Protein AF-A0A2H9QE17-F1 (afdb_monomer_lite)

pLDDT: mean 87.11, std 9.96, range [39.19, 97.69]

Radius of gyration: 26.55 Å; chains: 1; bounding box: 54×28×84 Å

Structure (mmCIF, N/CA/C/O backbone):
data_AF-A0A2H9QE17-F1
#
_entry.id   AF-A0A2H9QE17-F1
#
loop_
_atom_site.group_PDB
_atom_site.id
_atom_site.type_symbol
_atom_site.label_atom_id
_atom_site.label_alt_id
_atom_site.label_comp_id
_atom_site.label_asym_id
_atom_site.label_entity_id
_atom_site.label_seq_id
_atom_site.pdbx_PDB_ins_code
_atom_site.Cartn_x
_atom_site.Cartn_y
_atom_site.Cartn_z
_atom_site.occupancy
_atom_site.B_iso_or_equiv
_atom_site.auth_seq_id
_atom_site.auth_comp_id
_atom_site.auth_asym_id
_atom_site.auth_atom_id
_atom_site.pdbx_PDB_model_num
ATOM 1 N N . MET A 1 1 ? 22.331 14.541 -47.768 1.00 39.19 1 MET A N 1
ATOM 2 C CA . MET A 1 1 ? 22.056 13.360 -46.915 1.00 39.19 1 MET A CA 1
ATOM 3 C C . MET A 1 1 ? 20.578 13.342 -46.555 1.00 39.19 1 MET A C 1
ATOM 5 O O . MET A 1 1 ? 20.107 14.307 -45.964 1.00 39.19 1 MET A O 1
ATOM 9 N N . ALA A 1 2 ? 19.834 12.299 -46.931 1.00 40.00 2 ALA A N 1
ATOM 10 C CA . ALA A 1 2 ? 18.420 12.181 -46.575 1.00 40.00 2 ALA A CA 1
ATOM 11 C C . ALA A 1 2 ? 18.257 12.100 -45.043 1.00 40.00 2 ALA A C 1
ATOM 13 O O . ALA A 1 2 ? 18.956 11.328 -44.381 1.00 40.00 2 ALA A O 1
ATOM 14 N N . ARG A 1 3 ? 17.352 12.904 -44.462 1.00 45.03 3 ARG A N 1
ATOM 15 C CA . ARG A 1 3 ? 16.990 12.799 -43.037 1.00 45.03 3 ARG A CA 1
ATOM 16 C C . ARG A 1 3 ? 16.518 11.365 -42.772 1.00 45.03 3 ARG A C 1
ATOM 18 O O . ARG A 1 3 ? 15.533 10.932 -43.365 1.00 45.03 3 ARG A O 1
ATOM 25 N N . LYS A 1 4 ? 17.206 10.632 -41.884 1.00 56.25 4 LYS A N 1
ATOM 26 C CA . LYS A 1 4 ? 16.752 9.313 -41.401 1.00 56.25 4 LYS A CA 1
ATOM 27 C C . LYS A 1 4 ? 15.280 9.426 -40.978 1.00 56.25 4 LYS A C 1
ATOM 29 O O . LYS A 1 4 ? 14.971 10.284 -40.148 1.00 56.25 4 LYS A O 1
ATOM 34 N N . LYS A 1 5 ? 14.398 8.588 -41.546 1.00 55.97 5 LYS A N 1
ATOM 35 C CA . LYS A 1 5 ? 12.979 8.499 -41.151 1.00 55.97 5 LYS A CA 1
ATOM 36 C C . LYS A 1 5 ? 12.895 8.404 -39.622 1.00 55.97 5 LYS A C 1
ATOM 38 O O . LYS A 1 5 ? 13.586 7.591 -39.007 1.00 55.97 5 LYS A O 1
ATOM 43 N N . MET A 1 6 ? 12.120 9.301 -39.014 1.00 57.97 6 MET A N 1
ATOM 44 C CA . MET A 1 6 ? 11.960 9.369 -37.562 1.00 57.97 6 MET A CA 1
ATOM 45 C C . MET A 1 6 ? 11.011 8.261 -37.102 1.00 57.97 6 MET A C 1
ATOM 47 O O . MET A 1 6 ? 9.894 8.179 -37.598 1.00 57.97 6 MET A O 1
ATOM 51 N N . PHE A 1 7 ? 11.458 7.427 -36.161 1.00 61.47 7 PHE A N 1
ATOM 52 C CA . PHE A 1 7 ? 10.604 6.437 -35.506 1.00 61.47 7 PHE A CA 1
ATOM 53 C C . PHE A 1 7 ? 9.725 7.122 -34.465 1.00 61.47 7 PHE A C 1
ATOM 55 O O . PHE A 1 7 ? 10.240 7.804 -33.574 1.00 61.47 7 PHE A O 1
ATOM 62 N N . ILE A 1 8 ? 8.419 6.927 -34.606 1.00 69.19 8 ILE A N 1
ATOM 63 C CA . ILE A 1 8 ? 7.401 7.247 -33.613 1.00 69.19 8 ILE A CA 1
ATOM 64 C C . ILE A 1 8 ? 6.625 5.947 -33.441 1.00 69.19 8 ILE A C 1
ATOM 66 O O . ILE A 1 8 ? 6.016 5.470 -34.400 1.00 69.19 8 ILE A O 1
ATOM 70 N N . ILE A 1 9 ? 6.706 5.344 -32.259 1.00 72.88 9 ILE A N 1
ATOM 71 C CA . ILE A 1 9 ? 5.800 4.249 -31.909 1.00 72.88 9 ILE A CA 1
ATOM 72 C C . ILE A 1 9 ? 4.436 4.898 -31.703 1.00 72.88 9 ILE A C 1
ATOM 74 O O . ILE A 1 9 ? 4.355 5.907 -31.002 1.00 72.88 9 ILE A O 1
ATOM 78 N N . LYS A 1 10 ? 3.399 4.384 -32.374 1.00 62.22 10 LYS A N 1
ATOM 79 C CA . LYS A 1 10 ? 2.058 4.983 -32.316 1.00 62.22 10 LYS A CA 1
ATOM 80 C C . LYS A 1 10 ? 1.629 5.148 -30.859 1.00 62.22 10 LYS A C 1
ATOM 82 O O . LYS A 1 10 ? 1.799 4.223 -30.063 1.00 62.22 10 LYS A O 1
ATOM 87 N N . ASP A 1 11 ? 1.052 6.305 -30.547 1.00 58.69 11 ASP A N 1
ATOM 88 C CA . ASP A 1 11 ? 0.472 6.554 -29.234 1.00 58.69 11 ASP A CA 1
ATOM 89 C C . ASP A 1 11 ? -0.567 5.478 -28.930 1.00 58.69 11 ASP A C 1
ATOM 91 O O . ASP A 1 11 ? -1.516 5.261 -29.691 1.00 58.69 11 ASP A O 1
ATOM 95 N N . ARG A 1 12 ? -0.354 4.775 -27.819 1.00 64.38 12 ARG A N 1
ATOM 96 C CA . ARG A 1 12 ? -1.371 3.908 -27.237 1.00 64.38 12 ARG A CA 1
ATOM 97 C C . ARG A 1 12 ? -2.149 4.735 -26.218 1.00 64.38 12 ARG A C 1
ATOM 99 O O . ARG A 1 12 ? -1.523 5.506 -25.488 1.00 64.38 12 ARG A O 1
ATOM 106 N N . PRO A 1 13 ? -3.483 4.585 -26.146 1.00 64.38 13 PRO A N 1
ATOM 107 C CA . PRO A 1 13 ? -4.256 5.201 -25.078 1.00 64.38 13 PRO A CA 1
ATOM 108 C C . PRO A 1 13 ? -3.663 4.808 -23.722 1.00 64.38 13 PRO A C 1
ATOM 110 O O . PRO A 1 13 ? -3.215 3.674 -23.535 1.00 64.38 13 PRO A O 1
ATOM 113 N N . GLU A 1 14 ? -3.616 5.771 -22.801 1.00 69.56 14 GLU A N 1
ATOM 114 C CA . GLU A 1 14 ? -3.014 5.564 -21.489 1.00 69.56 14 GLU A CA 1
ATOM 115 C C . GLU A 1 14 ? -3.750 4.442 -20.747 1.00 69.56 14 GLU A C 1
ATOM 117 O O . GLU A 1 14 ? -4.977 4.457 -20.627 1.00 69.56 14 GLU A O 1
ATOM 122 N N . ASP A 1 15 ? -2.997 3.452 -20.267 1.00 81.12 15 ASP A N 1
ATOM 123 C CA . ASP A 1 15 ? -3.563 2.304 -19.566 1.00 81.12 15 ASP A CA 1
ATOM 124 C C . ASP A 1 15 ? -4.317 2.770 -18.312 1.00 81.12 15 ASP A C 1
ATOM 126 O O . ASP A 1 15 ? -3.773 3.443 -17.429 1.00 81.12 15 ASP A O 1
ATOM 130 N N . THR A 1 16 ? -5.585 2.372 -18.222 1.00 87.38 16 THR A N 1
ATOM 131 C CA . THR A 1 16 ? -6.469 2.619 -17.078 1.00 87.38 16 THR A CA 1
ATOM 132 C C . THR A 1 16 ? -5.843 2.234 -15.733 1.00 87.38 16 THR A C 1
ATOM 134 O O . THR A 1 16 ? -6.097 2.897 -14.722 1.00 87.38 16 THR A O 1
ATOM 137 N N . ILE A 1 17 ? -4.977 1.217 -15.711 1.00 88.94 17 ILE A N 1
ATOM 138 C CA . ILE A 1 17 ? -4.255 0.774 -14.514 1.00 88.94 17 ILE A CA 1
ATOM 139 C C . ILE A 1 17 ? -3.218 1.817 -14.100 1.00 88.94 17 ILE A C 1
ATOM 141 O O . ILE A 1 17 ? -3.165 2.202 -12.931 1.00 88.94 17 ILE A O 1
ATOM 145 N N . VAL A 1 18 ? -2.447 2.349 -15.050 1.00 88.81 18 VAL A N 1
ATOM 146 C CA . VAL A 1 18 ? -1.470 3.422 -14.802 1.00 88.81 18 VAL A CA 1
ATOM 147 C C . VAL A 1 18 ? -2.165 4.678 -14.278 1.0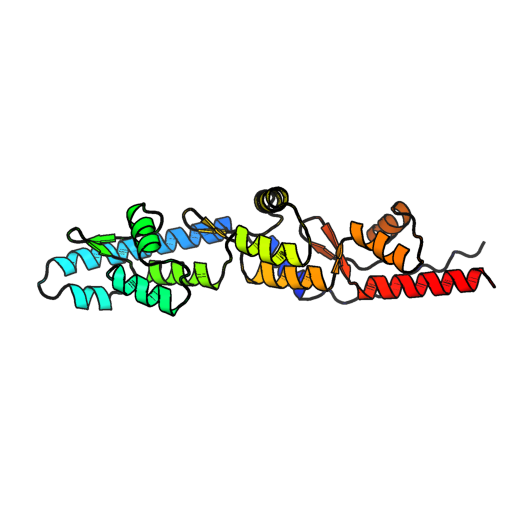0 88.81 18 VAL A C 1
ATOM 149 O O . VAL A 1 18 ? -1.701 5.275 -13.302 1.00 88.81 18 VAL A O 1
ATOM 152 N N . VAL A 1 19 ? -3.295 5.056 -14.880 1.00 91.00 19 VAL A N 1
ATOM 153 C CA . VAL A 1 19 ? -4.101 6.201 -14.430 1.00 91.00 19 VAL A CA 1
ATOM 154 C C . VAL A 1 19 ? -4.586 5.989 -12.994 1.00 91.00 19 VAL A C 1
ATOM 156 O O . VAL A 1 19 ? -4.486 6.893 -12.162 1.00 91.00 19 VAL A O 1
ATOM 159 N N . SER A 1 20 ? -5.056 4.783 -12.670 1.00 92.06 20 SER A N 1
ATOM 160 C CA . SER A 1 20 ? -5.529 4.434 -11.326 1.00 92.06 20 SER A CA 1
ATOM 161 C C . SER A 1 20 ? -4.412 4.518 -10.282 1.00 92.06 20 SER A C 1
ATOM 163 O O . SER A 1 20 ? -4.600 5.130 -9.231 1.00 92.06 20 SER A O 1
ATOM 165 N N . VAL A 1 21 ? -3.215 4.007 -10.591 1.00 93.38 21 VAL A N 1
ATOM 166 C CA . VAL A 1 21 ? -2.041 4.125 -9.708 1.00 93.38 21 VAL A CA 1
ATOM 167 C C . VAL A 1 21 ? -1.678 5.589 -9.450 1.00 93.38 21 VAL A C 1
ATOM 169 O O . VAL A 1 21 ? -1.422 5.961 -8.303 1.00 93.38 21 VAL A O 1
ATOM 172 N N . LYS A 1 22 ? -1.665 6.434 -10.490 1.00 91.44 22 LYS A N 1
ATOM 173 C CA . LYS A 1 22 ? -1.362 7.869 -10.351 1.00 91.44 22 LYS A CA 1
ATOM 174 C C . LYS A 1 22 ? -2.364 8.570 -9.436 1.00 91.44 22 LYS A C 1
ATOM 176 O O . LYS A 1 22 ? -1.949 9.226 -8.486 1.00 91.44 22 LYS A O 1
ATOM 181 N N . ARG A 1 23 ? -3.664 8.330 -9.637 1.00 93.12 23 ARG A N 1
ATOM 182 C CA . ARG A 1 23 ? -4.726 8.870 -8.770 1.00 93.12 23 ARG A CA 1
ATOM 183 C C . ARG A 1 23 ? -4.553 8.455 -7.311 1.00 93.12 23 ARG A C 1
ATOM 185 O O . ARG A 1 23 ? -4.794 9.248 -6.407 1.00 93.12 23 ARG A O 1
ATOM 192 N N . MET A 1 24 ? -4.118 7.219 -7.061 1.00 93.38 24 MET A N 1
ATOM 193 C CA . MET A 1 24 ? -3.829 6.775 -5.697 1.00 93.38 24 MET A CA 1
ATOM 194 C C . MET A 1 24 ? -2.620 7.489 -5.091 1.00 93.38 24 MET A C 1
ATOM 196 O O . MET A 1 24 ? -2.642 7.753 -3.898 1.00 93.38 24 MET A O 1
ATOM 200 N N . LEU A 1 25 ? -1.581 7.802 -5.868 1.00 91.94 25 LEU A N 1
ATOM 201 C CA . LEU A 1 25 ? -0.406 8.538 -5.380 1.00 91.94 25 LEU A CA 1
ATOM 202 C C . LEU A 1 25 ? -0.713 10.009 -5.062 1.00 91.94 25 LEU A C 1
ATOM 204 O O . LEU A 1 25 ? -0.076 10.582 -4.186 1.00 91.94 25 LEU A O 1
ATOM 208 N N . GLU A 1 26 ? -1.681 10.604 -5.755 1.00 90.50 26 GLU A N 1
ATOM 209 C CA . GLU A 1 26 ? -2.122 11.991 -5.542 1.00 90.50 26 GLU A CA 1
ATOM 210 C C . GLU A 1 26 ? -3.031 12.153 -4.315 1.00 90.50 26 GLU A C 1
ATOM 212 O O . GLU A 1 26 ? -3.230 13.263 -3.823 1.00 90.50 26 GLU A O 1
ATOM 217 N N . LYS A 1 27 ? -3.594 11.054 -3.804 1.00 90.31 27 LYS A N 1
ATOM 218 C CA . LYS A 1 27 ? -4.503 11.079 -2.659 1.00 90.31 27 LYS A CA 1
ATOM 219 C C . LYS A 1 27 ? -3.753 11.377 -1.359 1.00 90.31 27 LYS A C 1
ATOM 221 O O . LYS A 1 27 ? -2.806 10.681 -0.998 1.00 90.31 27 LYS A O 1
ATOM 226 N N . ASP A 1 28 ? -4.259 12.345 -0.599 1.00 89.62 28 ASP A N 1
ATOM 227 C CA . ASP A 1 28 ? -3.766 12.660 0.743 1.00 89.62 28 ASP A CA 1
ATOM 228 C C . ASP A 1 28 ? -4.326 11.675 1.784 1.00 89.62 28 ASP A C 1
ATOM 230 O O . ASP A 1 28 ? -5.410 11.851 2.350 1.00 89.62 28 ASP A O 1
ATOM 234 N N . TYR A 1 29 ? -3.585 10.594 2.023 1.00 89.38 29 TYR A N 1
ATOM 235 C CA . TYR A 1 29 ? -3.964 9.573 3.000 1.00 89.38 29 TYR A CA 1
ATOM 236 C C . TYR A 1 29 ? -3.829 10.028 4.454 1.00 89.38 29 TYR A C 1
ATOM 238 O O . TYR A 1 29 ? -4.505 9.457 5.312 1.00 89.38 29 TYR A O 1
ATOM 246 N N . ASP A 1 30 ? -3.007 11.037 4.744 1.00 87.62 30 ASP A N 1
ATOM 247 C CA . ASP A 1 30 ? -2.862 11.550 6.106 1.00 87.62 30 ASP A CA 1
ATOM 248 C C . ASP A 1 30 ? -4.122 12.326 6.509 1.00 87.62 30 ASP A C 1
ATOM 250 O O . ASP A 1 30 ? -4.675 12.093 7.588 1.00 87.62 30 ASP A O 1
ATOM 254 N N . SER A 1 31 ? -4.661 13.146 5.601 1.00 88.94 31 SER A N 1
ATOM 255 C CA . SER A 1 31 ? -5.964 13.797 5.787 1.00 88.94 31 SER A CA 1
ATOM 256 C C . SER A 1 31 ? -7.102 12.779 5.923 1.00 88.94 31 SER A C 1
ATOM 258 O O . SER A 1 31 ? -7.926 12.870 6.838 1.00 88.94 31 SER A O 1
ATOM 260 N N . VAL A 1 32 ? -7.113 11.735 5.084 1.00 88.44 32 VAL A N 1
ATOM 261 C CA . VAL A 1 32 ? -8.105 10.647 5.180 1.00 88.44 32 VAL A CA 1
ATOM 262 C C . VAL A 1 32 ? -8.030 9.944 6.539 1.00 88.44 32 VAL A C 1
ATOM 264 O O . VAL A 1 32 ? -9.070 9.692 7.151 1.00 88.44 32 VAL A O 1
ATOM 267 N N . ALA A 1 33 ? -6.826 9.656 7.040 1.00 86.38 33 ALA A N 1
ATOM 268 C CA . ALA A 1 33 ? -6.635 9.039 8.350 1.00 86.38 33 ALA A CA 1
ATOM 269 C C . ALA A 1 33 ? -7.158 9.926 9.484 1.00 86.38 33 ALA A C 1
ATOM 271 O O . ALA A 1 33 ? -7.878 9.441 10.358 1.00 86.38 33 ALA A O 1
ATOM 272 N N . ALA A 1 34 ? -6.830 11.221 9.457 1.00 88.19 34 ALA A N 1
ATOM 273 C CA . ALA A 1 34 ? -7.262 12.176 10.471 1.00 88.19 34 ALA A CA 1
ATOM 274 C C . ALA A 1 34 ? -8.794 12.292 10.525 1.00 88.19 34 ALA A C 1
ATOM 276 O O . ALA A 1 34 ? -9.391 12.221 11.601 1.00 88.19 34 ALA A O 1
ATOM 277 N N . GLN A 1 35 ? -9.447 12.380 9.362 1.00 88.75 35 GLN A N 1
ATOM 278 C CA . GLN A 1 35 ? -10.908 12.425 9.271 1.00 88.75 35 GLN A CA 1
ATOM 279 C C . GLN A 1 35 ? -11.562 11.148 9.807 1.00 88.75 35 GLN A C 1
ATOM 281 O O . GLN A 1 35 ? -12.563 11.215 10.523 1.00 88.75 35 GLN A O 1
ATOM 286 N N . GLN A 1 36 ? -11.011 9.978 9.474 1.00 87.69 36 GLN A N 1
ATOM 287 C CA . GLN A 1 36 ? -11.516 8.703 9.984 1.00 87.69 36 GLN A CA 1
ATOM 288 C C . GLN A 1 36 ? -11.347 8.590 11.502 1.00 87.69 36 GLN A C 1
ATOM 290 O O . GLN A 1 36 ? -12.254 8.100 12.178 1.00 87.69 36 GLN A O 1
ATOM 295 N N . ASP A 1 37 ? -10.223 9.057 12.052 1.00 86.25 37 ASP A N 1
ATOM 296 C CA . ASP A 1 37 ? -9.967 8.971 13.489 1.00 86.25 37 ASP A CA 1
ATOM 297 C C . ASP A 1 37 ? -10.836 9.934 14.313 1.00 86.25 37 ASP A C 1
ATOM 299 O O . ASP A 1 37 ? -11.302 9.548 15.391 1.00 86.25 37 ASP A O 1
ATOM 303 N N . SER A 1 38 ? -11.121 11.139 13.796 1.00 87.38 38 SER A N 1
ATOM 304 C CA . SER A 1 38 ? -12.065 12.082 14.423 1.00 87.38 38 SER A CA 1
ATOM 305 C C . SER A 1 38 ? -13.465 11.480 14.493 1.00 87.38 38 SER A C 1
ATOM 307 O O . SER A 1 38 ? -14.015 11.316 15.583 1.00 87.38 38 SER A O 1
ATOM 309 N N . LYS A 1 39 ? -13.987 11.017 13.346 1.00 87.94 39 LYS A N 1
ATOM 310 C CA . LYS A 1 39 ? -15.312 10.379 13.251 1.00 87.94 39 LYS A CA 1
ATOM 311 C C . LYS A 1 39 ? -15.438 9.184 14.191 1.00 87.94 39 LYS A C 1
ATOM 313 O O . LYS A 1 39 ? -16.462 9.004 14.847 1.00 87.94 39 LYS A O 1
ATOM 318 N N . LEU A 1 40 ? -14.390 8.364 14.282 1.00 88.06 40 LEU A N 1
ATOM 319 C CA . LEU A 1 40 ? -14.375 7.231 15.197 1.00 88.06 40 LEU A CA 1
ATOM 320 C C . LEU A 1 40 ? -14.410 7.676 16.662 1.00 88.06 40 LEU A C 1
ATOM 322 O O . LEU A 1 40 ? -15.132 7.085 17.463 1.00 88.06 40 LEU A O 1
ATOM 326 N N . SER A 1 41 ? -13.620 8.682 17.026 1.00 87.19 41 SER A N 1
ATOM 327 C CA . SER A 1 41 ? -13.528 9.161 18.409 1.00 87.19 41 SER A CA 1
ATOM 328 C C . SER A 1 41 ? -14.844 9.795 18.875 1.00 87.19 41 SER A C 1
ATOM 330 O O . SER A 1 41 ? -15.291 9.527 19.993 1.00 87.19 41 SER A O 1
ATOM 332 N N . GLU A 1 42 ? -15.512 10.546 17.998 1.00 88.81 42 GLU A N 1
ATOM 333 C CA . GLU A 1 42 ? -16.861 11.079 18.221 1.00 88.81 42 GLU A CA 1
ATOM 334 C C . GLU A 1 42 ? -17.882 9.952 18.425 1.00 88.81 42 GLU A C 1
ATOM 336 O O . GLU A 1 42 ? -18.595 9.929 19.432 1.00 88.81 42 GLU A O 1
ATOM 341 N N . ALA A 1 43 ? -17.894 8.958 17.530 1.00 87.44 43 ALA A N 1
ATOM 342 C CA . ALA A 1 43 ? -18.813 7.825 17.613 1.00 87.44 43 ALA A CA 1
ATOM 343 C C . ALA A 1 43 ? -18.595 6.984 18.885 1.00 87.44 43 ALA A C 1
ATOM 345 O O . ALA A 1 43 ? -19.552 6.587 19.551 1.00 87.44 43 ALA A O 1
ATOM 346 N N . ILE A 1 44 ? -17.337 6.744 19.275 1.00 88.62 44 ILE A N 1
ATOM 347 C CA . ILE A 1 44 ? -17.009 6.055 20.533 1.00 88.62 44 ILE A CA 1
ATOM 348 C C . ILE A 1 44 ? -17.543 6.837 21.734 1.00 88.62 44 ILE A C 1
ATOM 350 O O . ILE A 1 44 ? -18.114 6.228 22.637 1.00 88.62 44 ILE A O 1
ATOM 354 N N . SER A 1 45 ? -17.373 8.160 21.749 1.00 87.00 45 SER A N 1
ATOM 355 C CA . SER A 1 45 ? -17.792 9.008 22.872 1.00 87.00 45 SER A CA 1
ATOM 356 C C . SER A 1 45 ? -19.311 8.999 23.055 1.00 87.00 45 SER A C 1
ATOM 358 O O . SER A 1 45 ? -19.800 8.823 24.172 1.00 87.00 45 SER A O 1
ATOM 360 N N . GLN A 1 46 ? -20.066 9.091 21.955 1.00 86.62 46 GLN A N 1
ATOM 361 C CA . GLN A 1 46 ? -21.530 9.005 21.979 1.00 86.62 46 GLN A CA 1
ATOM 362 C C . GLN A 1 46 ? -22.021 7.652 22.509 1.00 86.62 46 GLN A C 1
ATOM 364 O O . GLN A 1 46 ? -22.931 7.598 23.339 1.00 86.62 46 GLN A O 1
ATOM 369 N N . VAL A 1 47 ? -21.407 6.556 22.055 1.00 87.12 47 VAL A N 1
ATOM 370 C CA . VAL A 1 47 ? -21.764 5.202 22.498 1.00 87.12 47 VAL A CA 1
ATOM 371 C C . VAL A 1 47 ? -21.376 4.975 23.960 1.00 87.12 47 VAL A C 1
ATOM 373 O O . VAL A 1 47 ? -22.138 4.361 24.702 1.00 87.12 47 VAL A O 1
ATOM 376 N N . TYR A 1 48 ? -20.225 5.491 24.398 1.00 86.19 48 TYR A N 1
ATOM 377 C CA . TYR A 1 48 ? -19.758 5.356 25.776 1.00 86.19 48 TYR A CA 1
ATOM 378 C C . TYR A 1 48 ? -20.730 5.969 26.786 1.00 86.19 48 TYR A C 1
ATOM 380 O O . TYR A 1 48 ? -21.066 5.306 27.766 1.00 86.19 48 TYR A O 1
ATOM 388 N N . ASN A 1 49 ? -21.200 7.196 26.539 1.00 84.56 49 ASN A N 1
ATOM 389 C CA . ASN A 1 49 ? -22.102 7.889 27.462 1.00 84.56 49 ASN A CA 1
ATOM 390 C C . ASN A 1 49 ? -23.398 7.095 27.674 1.00 84.56 49 ASN A C 1
ATOM 392 O O . ASN A 1 49 ? -23.747 6.779 28.809 1.00 84.56 49 ASN A O 1
ATOM 396 N N . LYS A 1 50 ? -24.024 6.649 26.580 1.00 83.50 50 LYS A N 1
ATOM 397 C CA . LYS A 1 50 ? -25.248 5.836 26.637 1.00 83.50 50 LYS A CA 1
ATOM 398 C C . LYS A 1 50 ? -25.017 4.466 27.284 1.00 83.50 50 LYS A C 1
ATOM 400 O O . LYS A 1 50 ? -25.819 3.992 28.082 1.00 83.50 50 LYS A O 1
ATOM 405 N N . ALA A 1 51 ? -23.894 3.819 26.978 1.00 83.12 51 ALA A N 1
ATOM 406 C CA . ALA A 1 51 ? -23.571 2.513 27.545 1.00 83.12 51 ALA A CA 1
ATOM 407 C C . ALA A 1 51 ? -23.282 2.579 29.057 1.00 83.12 51 ALA A C 1
ATOM 409 O O . ALA A 1 51 ? -23.559 1.622 29.781 1.00 83.12 51 ALA A O 1
ATOM 410 N N . LYS A 1 52 ? -22.742 3.702 29.548 1.00 82.12 52 LYS A N 1
ATOM 411 C CA . LYS A 1 52 ? -22.526 3.939 30.980 1.00 82.12 52 LYS A CA 1
ATOM 412 C C . LYS A 1 52 ? -23.848 4.056 31.743 1.00 82.12 52 LYS A C 1
ATOM 414 O O . LYS A 1 52 ? -23.932 3.530 32.848 1.00 82.12 52 LYS A O 1
ATOM 419 N N . GLU A 1 53 ? -24.857 4.698 31.156 1.00 80.50 53 GLU A N 1
ATOM 420 C CA . GLU A 1 53 ? -26.206 4.804 31.732 1.00 80.50 53 GLU A CA 1
ATOM 421 C C . GLU A 1 53 ? -26.846 3.415 31.871 1.00 80.50 53 GLU A C 1
ATOM 423 O O . GLU A 1 53 ? -27.252 3.020 32.964 1.00 80.50 53 GLU A O 1
ATOM 428 N N . ILE A 1 54 ? -26.814 2.618 30.799 1.00 79.06 54 ILE A N 1
ATOM 429 C CA . ILE A 1 54 ? -27.403 1.269 30.757 1.00 79.06 54 ILE A CA 1
ATOM 430 C C . ILE A 1 54 ? -26.748 0.309 31.751 1.00 79.06 54 ILE A C 1
ATOM 432 O O . ILE A 1 54 ? -27.430 -0.501 32.376 1.00 79.06 54 ILE A O 1
ATOM 436 N N . TYR A 1 55 ? -25.427 0.401 31.937 1.00 73.75 55 TYR A N 1
ATOM 437 C CA . TYR A 1 55 ? -24.689 -0.498 32.830 1.00 73.75 55 TYR A CA 1
ATOM 438 C C . TYR A 1 55 ? -25.166 -0.457 34.290 1.00 73.75 55 TYR A C 1
ATOM 440 O O . TYR A 1 55 ? -24.937 -1.405 35.039 1.00 73.75 55 TYR A O 1
ATOM 448 N N . THR A 1 56 ? -25.847 0.612 34.702 1.00 69.44 56 THR A N 1
ATOM 449 C CA . THR A 1 56 ? -26.400 0.726 36.057 1.00 69.44 56 THR A CA 1
ATOM 450 C C . THR A 1 56 ? -27.651 -0.145 36.286 1.00 69.44 56 THR A C 1
ATOM 452 O O . THR A 1 56 ? -28.004 -0.399 37.437 1.00 69.44 56 THR A O 1
ATOM 455 N N . GLY A 1 57 ? -28.282 -0.671 35.224 1.00 60.66 57 GLY A N 1
ATOM 456 C CA . GLY A 1 57 ? -29.457 -1.554 35.277 1.00 60.66 57 GLY A CA 1
ATOM 457 C C . GLY A 1 57 ? -29.145 -3.064 35.241 1.00 60.66 57 GLY A C 1
ATOM 458 O O . GLY A 1 57 ? -28.133 -3.507 34.694 1.00 60.66 57 GLY A O 1
ATOM 459 N N . ARG A 1 58 ? -30.051 -3.893 35.795 1.00 53.91 58 ARG A N 1
ATOM 460 C CA . ARG A 1 58 ? -29.919 -5.371 35.886 1.00 53.91 58 ARG A CA 1
ATOM 461 C C . ARG A 1 58 ? -29.951 -6.117 34.529 1.00 53.91 58 ARG A C 1
ATOM 463 O O . ARG A 1 58 ? -29.482 -7.250 34.489 1.00 53.91 58 ARG A O 1
ATOM 470 N N . SER A 1 59 ? -30.407 -5.492 33.434 1.00 60.88 59 SER A N 1
ATOM 471 C CA . SER A 1 59 ? -30.506 -6.081 32.071 1.00 60.88 59 SER A CA 1
ATOM 472 C C . SER A 1 59 ? -29.468 -5.541 31.064 1.00 60.88 59 SER A C 1
ATOM 474 O O . SER A 1 59 ? -29.667 -5.567 29.852 1.00 60.88 59 SER A O 1
ATOM 476 N N . SER A 1 60 ? -28.330 -5.050 31.552 1.00 71.50 60 SER A N 1
ATOM 477 C CA . SER A 1 60 ? -27.427 -4.178 30.788 1.00 71.50 60 SER A CA 1
ATOM 478 C C . SER A 1 60 ? -26.667 -4.813 29.614 1.00 71.50 60 SER A C 1
ATOM 480 O O . SER A 1 60 ? -26.362 -4.128 28.642 1.00 71.50 60 SER A O 1
ATOM 482 N N . GLN A 1 61 ? -26.335 -6.108 29.661 1.00 74.19 61 GLN A N 1
ATOM 483 C CA . GLN A 1 61 ? -25.464 -6.735 28.647 1.00 74.19 61 GLN A CA 1
ATOM 484 C C . GLN A 1 61 ? -26.120 -6.822 27.263 1.00 74.19 61 GLN A C 1
ATOM 486 O O . GLN A 1 61 ? -25.474 -6.573 26.246 1.00 74.19 61 GLN A O 1
ATOM 491 N N . GLU A 1 62 ? -27.393 -7.197 27.216 1.00 80.94 62 GLU A N 1
ATOM 492 C CA . GLU A 1 62 ? -28.098 -7.440 25.958 1.00 80.94 62 GLU A CA 1
ATOM 493 C C . GLU A 1 62 ? -28.506 -6.128 25.279 1.00 80.94 62 GLU A C 1
ATOM 495 O O . GLU A 1 62 ? -28.390 -5.987 24.062 1.00 80.94 62 GLU A O 1
ATOM 500 N N . GLU A 1 63 ? -28.854 -5.116 26.073 1.00 83.00 63 GLU A N 1
ATOM 501 C CA . GLU A 1 63 ? -29.045 -3.744 25.601 1.00 83.00 63 GLU A CA 1
ATOM 502 C C . GLU A 1 63 ? -27.738 -3.136 25.073 1.00 83.00 63 GLU A C 1
ATOM 504 O O . GLU A 1 63 ? -27.719 -2.579 23.974 1.00 83.00 63 GLU A O 1
ATOM 509 N N . MET A 1 64 ? -26.61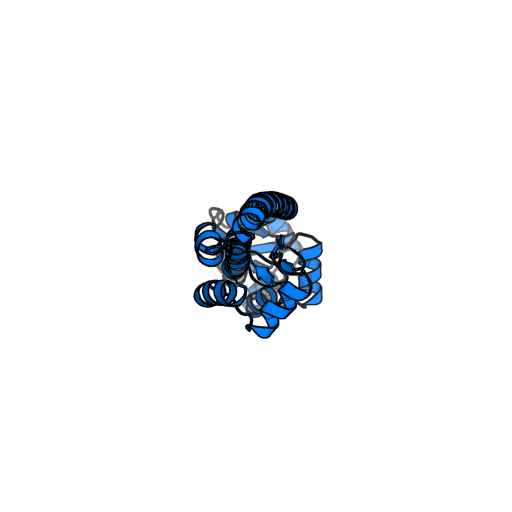3 -3.326 25.777 1.00 84.62 64 MET A N 1
ATOM 510 C CA . MET A 1 64 ? -25.291 -2.909 25.293 1.00 84.62 64 MET A CA 1
ATOM 511 C C . MET A 1 64 ? -24.941 -3.564 23.950 1.00 84.62 64 MET A C 1
ATOM 513 O O . MET A 1 64 ? -24.453 -2.880 23.048 1.00 84.62 64 MET A O 1
ATOM 517 N N . ARG A 1 65 ? -25.250 -4.856 23.766 1.00 84.81 65 ARG A N 1
ATOM 518 C CA . ARG A 1 65 ? -25.077 -5.539 22.472 1.00 84.81 65 ARG A CA 1
ATOM 519 C C . ARG A 1 65 ? -25.923 -4.915 21.369 1.00 84.81 65 ARG A C 1
ATOM 521 O O . ARG A 1 65 ? -25.395 -4.661 20.289 1.00 84.81 65 ARG A O 1
ATOM 528 N N . ARG A 1 66 ? -27.204 -4.622 21.631 1.00 85.12 66 ARG A N 1
ATOM 529 C CA . ARG A 1 66 ? -28.100 -3.955 20.661 1.00 85.12 66 ARG A CA 1
ATOM 530 C C . ARG A 1 66 ? -27.587 -2.573 20.257 1.00 85.12 66 ARG A C 1
ATOM 532 O O . ARG A 1 66 ? -27.753 -2.167 19.112 1.00 85.12 66 ARG A O 1
ATOM 539 N N . MET A 1 67 ? -26.889 -1.889 21.159 1.00 86.19 67 MET A N 1
ATOM 540 C CA . MET A 1 67 ? -26.200 -0.624 20.886 1.00 86.19 67 MET A CA 1
ATOM 541 C C . MET A 1 67 ? -24.854 -0.771 20.164 1.00 86.19 67 MET A C 1
ATOM 543 O O . MET A 1 67 ? -24.175 0.222 19.899 1.00 86.19 67 MET A O 1
ATOM 547 N N . GLY A 1 68 ? -24.443 -1.999 19.850 1.00 89.06 68 GLY A N 1
ATOM 548 C CA . GLY A 1 68 ? -23.167 -2.279 19.211 1.00 89.06 68 GLY A CA 1
ATOM 549 C C . GLY A 1 68 ? -21.982 -2.162 20.164 1.00 89.06 68 GLY A C 1
ATOM 550 O O . GLY A 1 68 ? -20.899 -1.783 19.731 1.00 89.06 68 GLY A O 1
ATOM 551 N N . VAL A 1 69 ? -22.153 -2.447 21.453 1.00 92.00 69 VAL A N 1
ATOM 552 C CA . VAL A 1 69 ? -21.061 -2.540 22.428 1.00 92.00 69 VAL A CA 1
ATOM 553 C C . VAL A 1 69 ? -20.830 -4.003 22.768 1.00 92.00 69 VAL A C 1
ATOM 555 O O . VAL A 1 69 ? -21.639 -4.646 23.430 1.00 92.00 69 VAL A O 1
ATOM 558 N N . TYR A 1 70 ? -19.693 -4.527 22.327 1.00 92.50 70 TYR A N 1
ATOM 559 C CA . TYR A 1 70 ? -19.386 -5.947 22.406 1.00 92.50 70 TYR A CA 1
ATOM 560 C C . TYR A 1 70 ? -18.319 -6.234 23.467 1.00 92.50 70 TYR A C 1
ATOM 562 O O . TYR A 1 70 ? -17.296 -5.534 23.528 1.00 92.50 70 TYR A O 1
ATOM 570 N N . PRO A 1 71 ? -18.489 -7.293 24.278 1.00 91.81 71 PRO A N 1
ATOM 571 C CA . PRO A 1 71 ? -17.398 -7.869 25.054 1.00 91.81 71 PRO A CA 1
ATOM 572 C C . PRO A 1 71 ? -16.227 -8.267 24.144 1.00 91.81 71 PRO A C 1
ATOM 574 O O . PRO A 1 71 ? -16.425 -8.647 22.991 1.00 91.81 71 PRO A O 1
ATOM 577 N N . LEU A 1 72 ? -14.994 -8.246 24.663 1.00 92.88 72 LEU A N 1
ATOM 578 C CA . LEU A 1 72 ? -13.801 -8.512 23.841 1.00 92.88 72 LEU A CA 1
ATOM 579 C C . LEU A 1 72 ? -13.822 -9.874 23.135 1.00 92.88 72 LEU A C 1
ATOM 581 O O . LEU A 1 72 ? -13.369 -9.965 21.998 1.00 92.88 72 LEU A O 1
ATOM 585 N N . ALA A 1 73 ? -14.332 -10.920 23.790 1.00 91.50 73 ALA A N 1
ATOM 586 C CA . ALA A 1 73 ? -14.416 -12.256 23.199 1.00 91.50 73 ALA A CA 1
ATOM 587 C C . ALA A 1 73 ? -15.369 -12.289 21.992 1.00 91.50 73 ALA A C 1
ATOM 589 O O . ALA A 1 73 ? -15.053 -12.878 20.962 1.00 91.50 73 ALA A O 1
ATOM 590 N N . GLU A 1 74 ? -16.504 -11.600 22.102 1.00 92.38 74 GLU A N 1
ATOM 591 C CA . GLU A 1 74 ? -17.517 -11.511 21.051 1.00 92.38 74 GLU A CA 1
ATOM 592 C C . GLU A 1 74 ? -17.034 -10.638 19.889 1.00 92.38 74 GLU A C 1
ATOM 594 O O . GLU A 1 74 ? -17.072 -11.062 18.737 1.00 92.38 74 GLU A O 1
ATOM 599 N N . ALA A 1 75 ? -16.451 -9.475 20.195 1.00 93.75 75 ALA A N 1
ATOM 600 C CA . ALA A 1 75 ? -15.808 -8.623 19.199 1.00 93.75 75 ALA A CA 1
ATOM 601 C C . ALA A 1 75 ? -14.699 -9.369 18.440 1.00 93.75 75 ALA A C 1
ATOM 603 O O . ALA A 1 75 ? -14.585 -9.240 17.223 1.00 93.75 75 ALA A O 1
ATOM 604 N N . PHE A 1 76 ? -13.892 -10.175 19.142 1.00 94.50 76 PHE A N 1
ATOM 605 C CA . PHE A 1 76 ? -12.873 -11.004 18.506 1.00 94.50 76 PHE A CA 1
ATOM 606 C C . PHE A 1 76 ? -13.488 -12.054 17.581 1.00 94.50 76 PHE A C 1
ATOM 608 O O . PHE A 1 76 ? -12.968 -12.239 16.485 1.00 94.50 76 PHE A O 1
ATOM 615 N N . LYS A 1 77 ? -14.583 -12.711 17.984 1.00 94.12 77 LYS A N 1
ATOM 616 C CA . LYS A 1 77 ? -15.285 -13.691 17.144 1.00 94.12 77 LYS A CA 1
ATOM 617 C C . LYS A 1 77 ? -15.762 -13.053 15.835 1.00 94.12 77 LYS A C 1
ATOM 619 O O . LYS A 1 77 ? -15.393 -13.539 14.770 1.00 94.12 77 LYS A O 1
ATOM 624 N N . ILE A 1 78 ? -16.445 -11.907 15.919 1.00 92.25 78 ILE A N 1
ATOM 625 C CA . ILE A 1 78 ? -16.900 -11.136 14.747 1.00 92.25 78 ILE A CA 1
ATOM 626 C C . ILE A 1 78 ? -15.713 -10.772 13.845 1.00 92.25 78 ILE A C 1
ATOM 628 O O . ILE A 1 78 ? -15.751 -10.955 12.631 1.00 92.25 78 ILE A O 1
ATOM 632 N N . LEU A 1 79 ? -14.623 -10.273 14.433 1.00 91.56 79 LEU A N 1
ATOM 633 C CA . LEU A 1 79 ? -13.420 -9.916 13.683 1.00 91.56 79 LEU A CA 1
ATOM 634 C C . LEU A 1 79 ? -12.764 -11.135 13.024 1.00 91.56 79 LEU A C 1
ATOM 636 O O . LEU A 1 79 ? -12.237 -11.019 11.916 1.00 91.56 79 LEU A O 1
ATOM 640 N N . LYS A 1 80 ? -12.769 -12.290 13.696 1.00 91.88 80 LYS A N 1
ATOM 641 C CA . LYS A 1 80 ? -12.143 -13.520 13.210 1.00 91.88 80 LYS A CA 1
ATOM 642 C C . LYS A 1 80 ? -12.884 -14.108 12.017 1.00 91.88 80 LYS A C 1
ATOM 644 O O . LYS A 1 80 ? -12.221 -14.541 11.083 1.00 91.88 80 LYS A O 1
ATOM 649 N N . GLU A 1 81 ? -14.213 -14.064 12.045 1.00 89.88 81 GLU A N 1
ATOM 650 C CA . GLU A 1 81 ? -15.072 -14.485 10.934 1.00 89.88 81 GLU A CA 1
ATOM 651 C C . GLU A 1 81 ? -14.877 -13.606 9.693 1.00 89.88 81 GLU A C 1
ATOM 653 O O . GLU A 1 81 ? -14.931 -14.108 8.576 1.00 89.88 81 GLU A O 1
ATOM 658 N N . LYS A 1 82 ? -14.605 -12.306 9.875 1.00 84.75 82 LYS A N 1
ATOM 659 C CA . LYS A 1 82 ? -14.475 -11.373 8.750 1.00 84.75 82 LYS A CA 1
ATOM 660 C C . LYS A 1 82 ? -13.092 -11.360 8.098 1.00 84.75 82 LYS A C 1
ATOM 662 O O . LYS A 1 82 ? -13.010 -11.462 6.882 1.00 84.75 82 LYS A O 1
ATOM 667 N N . ALA A 1 83 ? -12.014 -11.167 8.865 1.00 77.94 83 ALA A N 1
ATOM 668 C CA . ALA A 1 83 ? -10.663 -11.045 8.282 1.00 77.94 83 ALA A CA 1
ATOM 669 C C . ALA A 1 83 ? -9.495 -11.035 9.289 1.00 77.94 83 ALA A C 1
ATOM 671 O O . ALA A 1 83 ? -8.342 -10.883 8.887 1.00 77.94 83 ALA A O 1
ATOM 672 N N . CYS A 1 84 ? -9.737 -11.112 10.603 1.00 84.56 84 CYS A N 1
ATOM 673 C CA . CYS A 1 84 ? -8.704 -10.792 11.590 1.00 84.56 84 CYS A CA 1
ATOM 674 C C . CYS A 1 84 ? -7.570 -11.836 11.622 1.00 84.56 84 CYS A C 1
ATOM 676 O O . CYS A 1 84 ? -7.780 -12.990 12.029 1.00 84.56 84 CYS A O 1
ATOM 678 N N . PRO A 1 85 ? -6.324 -11.433 11.303 1.00 83.94 85 PRO A N 1
ATOM 679 C CA . PRO A 1 85 ? -5.191 -12.352 11.268 1.00 83.94 85 PRO A CA 1
ATOM 680 C C . PRO A 1 85 ? -4.630 -12.649 12.667 1.00 83.94 85 PRO A C 1
ATOM 682 O O . PRO A 1 85 ? -3.747 -13.486 12.822 1.00 83.94 85 PRO A O 1
ATOM 685 N N . LEU A 1 86 ? -5.101 -11.958 13.709 1.00 86.12 86 LEU A N 1
ATOM 686 C CA . LEU A 1 86 ? -4.559 -12.092 15.058 1.00 86.12 86 LEU A CA 1
ATOM 687 C C . LEU A 1 86 ? -5.099 -13.335 15.779 1.00 86.12 86 LEU A C 1
ATOM 689 O O . LEU A 1 86 ? -6.206 -13.815 15.517 1.00 86.12 86 LEU A O 1
ATOM 693 N N . SER A 1 87 ? -4.316 -13.822 16.743 1.00 91.62 87 SER A N 1
ATOM 694 C CA . SER A 1 87 ? -4.808 -14.711 17.796 1.00 91.62 87 SER A CA 1
ATOM 695 C C . SER A 1 87 ? -5.541 -13.907 18.872 1.00 91.62 87 SER A C 1
ATOM 697 O O . SER A 1 87 ? -5.273 -12.714 19.057 1.00 91.62 87 SER A O 1
ATOM 699 N N . LEU A 1 88 ? -6.419 -14.569 19.633 1.00 91.06 88 LEU A N 1
ATOM 700 C CA . LEU A 1 88 ? -7.162 -13.932 20.725 1.00 91.06 88 LEU A CA 1
ATOM 701 C C . LEU A 1 88 ? -6.215 -13.264 21.735 1.00 91.06 88 LEU A C 1
ATOM 703 O O . LEU A 1 88 ? -6.437 -12.123 22.126 1.00 91.06 88 LEU A O 1
ATOM 707 N N . ARG A 1 89 ? -5.104 -13.926 22.089 1.00 91.81 89 ARG A N 1
ATOM 708 C CA . ARG A 1 89 ? -4.076 -13.383 22.996 1.00 91.81 89 ARG A CA 1
ATOM 709 C C . ARG A 1 89 ? -3.435 -12.104 22.457 1.00 91.81 89 ARG A C 1
ATOM 711 O O . ARG A 1 89 ? -3.252 -11.138 23.194 1.00 91.81 89 ARG A O 1
ATOM 718 N N . ALA A 1 90 ? -3.071 -12.088 21.174 1.00 90.88 90 ALA A N 1
ATOM 719 C CA . ALA A 1 90 ? -2.475 -10.905 20.557 1.00 90.88 90 ALA A CA 1
ATOM 720 C C . ALA A 1 90 ? -3.482 -9.750 20.483 1.00 90.88 90 ALA A C 1
ATOM 722 O O . ALA A 1 90 ? -3.116 -8.590 20.678 1.00 90.88 90 ALA A O 1
ATOM 723 N N . PHE A 1 91 ? -4.749 -10.067 20.223 1.00 92.06 91 PHE A N 1
ATOM 724 C CA . PHE A 1 91 ? -5.839 -9.105 20.193 1.00 92.06 91 PHE A CA 1
ATOM 725 C C . PHE A 1 91 ? -6.102 -8.477 21.569 1.00 92.06 91 PHE A C 1
ATOM 727 O O . PHE A 1 91 ? -6.040 -7.254 21.700 1.00 92.06 91 PHE A O 1
ATOM 734 N N . THR A 1 92 ? -6.304 -9.283 22.615 1.00 91.62 92 THR A N 1
ATOM 735 C CA . THR A 1 92 ? -6.541 -8.773 23.976 1.00 91.62 92 THR A CA 1
ATOM 736 C C . THR A 1 92 ? -5.344 -7.981 24.499 1.00 91.62 92 THR A C 1
ATOM 738 O O . THR A 1 92 ? -5.524 -6.917 25.089 1.00 91.62 92 THR A O 1
ATOM 741 N N . GLY A 1 93 ? -4.117 -8.420 24.199 1.00 91.50 93 GLY A N 1
ATOM 742 C CA . GLY A 1 93 ? -2.903 -7.669 24.520 1.00 91.50 93 GLY A CA 1
ATOM 743 C C . GLY A 1 93 ? -2.848 -6.293 23.842 1.00 91.50 93 GLY A C 1
ATOM 744 O O . GLY A 1 93 ? -2.457 -5.309 24.468 1.00 91.50 93 GLY A O 1
ATOM 745 N N . ARG A 1 94 ? -3.284 -6.187 22.580 1.00 90.50 94 ARG A N 1
ATOM 746 C CA . ARG A 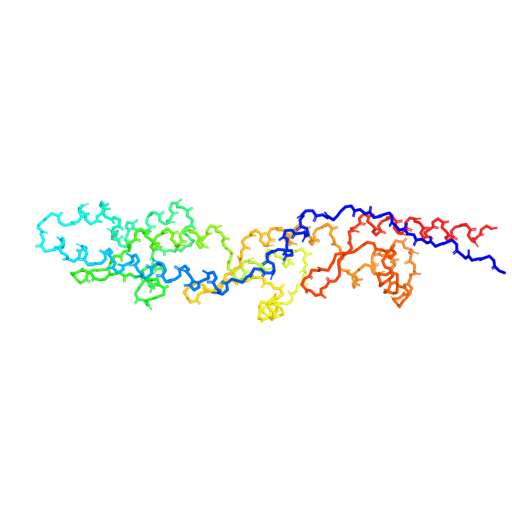1 94 ? -3.358 -4.909 21.845 1.00 90.50 94 ARG A CA 1
ATOM 747 C C . ARG A 1 94 ? -4.401 -3.954 22.418 1.00 90.50 94 ARG A C 1
ATOM 749 O O . ARG A 1 94 ? -4.127 -2.755 22.480 1.00 90.50 94 ARG A O 1
ATOM 756 N N . VAL A 1 95 ? -5.549 -4.479 22.842 1.00 91.81 95 VAL A N 1
ATOM 757 C CA . VAL A 1 95 ? -6.587 -3.716 23.551 1.00 91.81 95 VAL A CA 1
ATOM 758 C C . VAL A 1 95 ? -6.059 -3.224 24.902 1.00 91.81 95 VAL A C 1
ATOM 760 O O . VAL A 1 95 ? -6.206 -2.050 25.230 1.00 91.81 95 VAL A O 1
ATOM 763 N N . GLY A 1 96 ? -5.380 -4.089 25.663 1.00 88.69 96 GLY A N 1
ATOM 764 C CA . GLY A 1 96 ? -4.794 -3.737 26.960 1.00 88.69 96 GLY A CA 1
ATOM 765 C C . GLY A 1 96 ? -3.745 -2.625 26.872 1.00 88.69 96 GLY A C 1
ATOM 766 O O . GLY A 1 96 ? -3.731 -1.736 27.717 1.00 88.69 96 GLY A O 1
ATOM 767 N N . ARG A 1 97 ? -2.926 -2.630 25.813 1.00 88.81 97 ARG A N 1
ATOM 768 C CA . ARG A 1 97 ? -1.909 -1.598 25.530 1.00 88.81 97 ARG A CA 1
ATOM 769 C C . ARG A 1 97 ? -2.465 -0.319 24.890 1.00 88.81 97 ARG A C 1
ATOM 771 O O . ARG A 1 97 ? -1.690 0.575 24.582 1.00 88.81 97 ARG A O 1
ATOM 778 N N . GLY A 1 98 ? -3.767 -0.246 24.606 1.00 85.62 98 GLY A N 1
ATOM 779 C CA . GLY A 1 98 ? -4.393 0.930 23.986 1.00 85.62 98 GLY A CA 1
ATOM 780 C C . GLY A 1 98 ? -4.156 1.088 22.479 1.00 85.62 98 GLY A C 1
ATOM 781 O O . GLY A 1 98 ? -4.642 2.040 21.884 1.00 85.62 98 GLY A O 1
ATOM 782 N N . SER A 1 99 ? -3.470 0.142 21.828 1.00 86.31 99 SER A N 1
ATOM 783 C CA . SER A 1 99 ? -3.289 0.166 20.364 1.00 86.31 99 SER A CA 1
ATOM 784 C C . SER A 1 99 ? -4.581 -0.103 19.583 1.00 86.31 99 SER A C 1
ATOM 786 O O . SER A 1 99 ? -4.666 0.225 18.404 1.00 86.31 99 SER A O 1
ATOM 788 N N . ILE A 1 100 ? -5.571 -0.714 20.237 1.00 89.62 100 ILE A N 1
ATOM 789 C CA . ILE A 1 100 ? -6.948 -0.818 19.760 1.00 89.62 100 ILE A CA 1
ATOM 790 C C . ILE A 1 100 ? -7.808 -0.022 20.743 1.00 89.62 100 ILE A C 1
ATOM 792 O O . ILE A 1 100 ? -7.805 -0.322 21.943 1.00 89.62 100 ILE A O 1
ATOM 796 N N . LYS A 1 101 ? -8.535 0.982 20.236 1.00 89.25 101 LYS A N 1
ATOM 797 C CA . LYS A 1 101 ? -9.435 1.814 21.044 1.00 89.25 101 LYS A CA 1
ATOM 798 C C . LYS A 1 101 ? -10.507 0.927 21.689 1.00 89.25 101 LYS A C 1
ATOM 800 O O . LYS A 1 101 ? -11.087 0.069 21.038 1.00 89.25 101 LYS A O 1
ATOM 805 N N . SER A 1 102 ? -10.746 1.100 22.983 1.00 92.31 102 SER A N 1
ATOM 806 C CA . SER A 1 102 ? -11.767 0.363 23.738 1.00 92.31 102 SER A CA 1
ATOM 807 C C . SER A 1 102 ? -12.359 1.264 24.807 1.00 92.31 102 SER A C 1
ATOM 809 O O . SER A 1 102 ? -11.705 2.207 25.251 1.00 92.31 102 SER A O 1
ATOM 811 N N . ILE A 1 103 ? -13.570 0.943 25.247 1.00 91.38 103 ILE A N 1
ATOM 812 C CA . ILE A 1 103 ? -14.223 1.627 26.363 1.00 91.38 103 ILE A CA 1
ATOM 813 C C . ILE A 1 103 ? -14.203 0.727 27.595 1.00 91.38 103 ILE A C 1
ATOM 815 O O . ILE A 1 103 ? -14.304 -0.495 27.475 1.00 91.38 103 ILE A O 1
ATOM 819 N N . LYS A 1 104 ? -14.041 1.314 28.784 1.00 89.94 104 LYS A N 1
ATOM 820 C CA . LYS A 1 104 ? -14.056 0.579 30.054 1.00 89.94 104 LYS A CA 1
ATOM 821 C C . LYS A 1 104 ? -15.338 0.917 30.807 1.00 89.94 104 LYS A C 1
ATOM 823 O O . LYS A 1 104 ? -15.547 2.069 31.162 1.00 89.94 104 LYS A O 1
ATOM 828 N N . ILE A 1 105 ? -16.175 -0.085 31.048 1.00 86.12 105 ILE A N 1
ATOM 829 C CA . ILE A 1 105 ? -17.468 0.046 31.727 1.00 86.12 105 ILE A CA 1
ATOM 830 C C . ILE A 1 105 ? -17.509 -1.007 32.836 1.00 86.12 105 ILE A C 1
ATOM 832 O O . ILE A 1 105 ? -17.245 -2.184 32.583 1.00 86.12 105 ILE A O 1
ATOM 836 N N . GLY A 1 106 ? -17.758 -0.583 34.079 1.00 80.56 106 GLY A N 1
ATOM 837 C CA . GLY A 1 106 ? -17.846 -1.505 35.218 1.00 80.56 106 GLY A CA 1
ATOM 838 C C . GLY A 1 106 ? -16.599 -2.366 35.438 1.00 80.56 106 GLY A C 1
ATOM 839 O O . GLY A 1 106 ? -16.697 -3.547 35.748 1.00 80.56 106 GLY A O 1
ATOM 840 N N . GLY A 1 107 ? -15.412 -1.820 35.165 1.00 84.00 107 GLY A N 1
ATOM 841 C CA . GLY A 1 107 ? -14.149 -2.559 35.267 1.00 84.00 107 GLY A CA 1
ATOM 842 C C . GLY A 1 107 ? -13.799 -3.427 34.051 1.00 84.00 107 GLY A C 1
ATOM 843 O O . GLY A 1 107 ? -12.625 -3.757 33.878 1.00 84.00 107 GLY A O 1
ATOM 844 N N . ARG A 1 108 ? -14.754 -3.730 33.162 1.00 87.81 108 ARG A N 1
ATOM 845 C CA . ARG A 1 108 ? -14.553 -4.554 31.956 1.00 87.81 108 ARG A CA 1
ATOM 846 C C . ARG A 1 108 ? -14.344 -3.692 30.712 1.00 87.81 108 ARG A C 1
ATOM 848 O O . ARG A 1 108 ? -14.851 -2.577 30.629 1.00 87.81 108 ARG A O 1
ATOM 855 N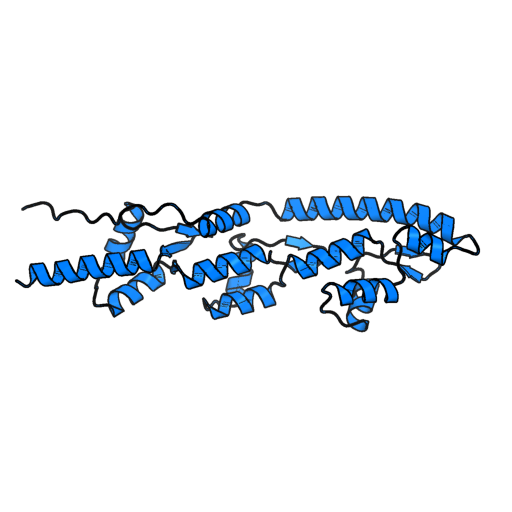 N . ARG A 1 109 ? -13.573 -4.194 29.740 1.00 91.56 109 ARG A N 1
ATOM 856 C CA . ARG A 1 109 ? -13.340 -3.515 28.454 1.00 91.56 109 ARG A CA 1
ATOM 857 C C . ARG A 1 109 ? -14.284 -4.038 27.378 1.00 91.56 109 ARG A C 1
ATOM 859 O O . ARG A 1 109 ? -14.498 -5.245 27.282 1.00 91.56 109 ARG A O 1
ATOM 866 N N . TYR A 1 110 ? -14.760 -3.125 26.545 1.00 92.56 110 TYR A N 1
ATOM 867 C CA . TYR A 1 110 ? -15.652 -3.392 25.427 1.00 92.56 110 TYR A CA 1
ATOM 868 C C . TYR A 1 110 ? -15.149 -2.697 24.166 1.00 92.56 110 TYR A C 1
ATOM 870 O O . TYR A 1 110 ? -14.412 -1.706 24.222 1.00 92.56 110 TYR A O 1
ATOM 878 N N . LEU A 1 111 ? -15.574 -3.223 23.026 1.00 94.00 111 LEU A N 1
ATOM 879 C CA . LEU A 1 111 ? -15.362 -2.627 21.717 1.00 94.00 111 LEU A CA 1
ATOM 880 C C . LEU A 1 111 ? -16.696 -2.168 21.161 1.00 94.00 111 LEU A C 1
ATOM 882 O O . LEU A 1 111 ? -17.673 -2.912 21.193 1.00 94.00 111 LEU A O 1
ATOM 886 N N . THR A 1 112 ? -16.730 -0.948 20.642 1.00 93.81 112 THR A N 1
ATOM 887 C CA . THR A 1 112 ? -17.899 -0.472 19.910 1.00 93.81 112 THR A CA 1
ATOM 888 C C . THR A 1 112 ? -17.890 -1.051 18.498 1.00 93.81 112 THR A C 1
ATOM 890 O O . THR A 1 112 ? -16.831 -1.373 17.947 1.00 93.81 112 THR A O 1
ATOM 893 N N . LYS A 1 113 ? -19.068 -1.135 17.882 1.00 92.38 113 LYS A N 1
ATOM 894 C CA . LYS A 1 113 ? -19.258 -1.552 16.493 1.00 92.38 113 LYS A CA 1
ATOM 895 C C . LYS A 1 113 ? -18.369 -0.743 15.556 1.00 92.38 113 LYS A C 1
ATOM 897 O O . LYS A 1 113 ? -17.703 -1.324 14.715 1.00 92.38 113 LYS A O 1
ATOM 902 N N . HIS A 1 114 ? -18.253 0.562 15.788 1.00 91.94 114 HIS A N 1
ATOM 903 C CA . HIS A 1 114 ? -17.380 1.440 15.011 1.00 91.94 114 HIS A CA 1
ATOM 904 C C . HIS A 1 114 ? -15.906 1.008 15.037 1.00 91.94 114 HIS A C 1
ATOM 906 O O . HIS A 1 114 ? -15.251 1.025 13.998 1.00 91.94 114 HIS A O 1
ATOM 912 N N . VAL A 1 115 ? -15.380 0.572 16.190 1.00 91.75 115 VAL A N 1
ATOM 913 C CA . VAL A 1 115 ? -14.003 0.052 16.260 1.00 91.75 115 VAL A CA 1
ATOM 914 C C . VAL A 1 115 ? -13.891 -1.298 15.553 1.00 91.75 115 VAL A C 1
ATOM 916 O O . VAL A 1 115 ? -12.910 -1.543 14.855 1.00 91.75 115 VAL A O 1
ATOM 919 N N . VAL A 1 116 ? -14.882 -2.179 15.713 1.00 92.25 116 VAL A N 1
ATOM 920 C CA . VAL A 1 116 ? -14.910 -3.483 15.029 1.00 92.25 116 VAL A CA 1
ATOM 921 C C . VAL A 1 116 ? -14.941 -3.306 13.508 1.00 92.25 116 VAL A C 1
ATOM 923 O O . VAL A 1 116 ? -14.170 -3.954 12.799 1.00 92.25 116 VAL A O 1
ATOM 926 N N . ASP A 1 117 ? -15.777 -2.404 13.006 1.00 90.75 117 ASP A N 1
ATOM 927 C CA . ASP A 1 117 ? -15.907 -2.118 11.580 1.00 90.75 117 ASP A CA 1
ATOM 928 C C . ASP A 1 117 ? -14.632 -1.456 11.034 1.00 90.75 117 ASP A C 1
ATOM 930 O O . ASP A 1 117 ? -14.131 -1.883 9.995 1.00 90.75 117 ASP A O 1
ATOM 934 N N . GLN A 1 118 ? -14.018 -0.516 11.769 1.00 89.88 118 GLN A N 1
ATOM 935 C CA . GLN A 1 118 ? -12.724 0.059 11.378 1.00 89.88 118 GLN A CA 1
ATOM 936 C C . GLN A 1 118 ? -11.634 -1.015 11.286 1.00 89.88 118 GLN A C 1
ATOM 938 O O . GLN A 1 118 ? -10.905 -1.070 10.300 1.00 89.88 118 GLN A O 1
ATOM 943 N N . LEU A 1 119 ? -11.511 -1.881 12.296 1.00 90.38 119 LEU A N 1
ATOM 944 C CA . LEU A 1 119 ? -10.529 -2.967 12.277 1.00 90.38 119 LEU A CA 1
ATOM 945 C C . LEU A 1 119 ? -10.788 -3.938 11.123 1.00 90.38 119 LEU A C 1
ATOM 947 O O . LEU A 1 119 ? -9.839 -4.415 10.506 1.00 90.38 119 LEU A O 1
ATOM 951 N N . THR A 1 120 ? -12.057 -4.211 10.817 1.00 90.56 120 THR A N 1
ATOM 952 C CA . THR A 1 120 ? -12.441 -5.029 9.663 1.00 90.56 120 THR A CA 1
ATOM 953 C C . THR A 1 120 ? -11.949 -4.389 8.366 1.00 90.56 120 THR A C 1
ATOM 955 O O . THR A 1 120 ? -11.232 -5.050 7.617 1.00 90.56 120 THR A O 1
ATOM 958 N N . GLY A 1 121 ? -12.250 -3.105 8.143 1.00 89.00 121 GLY A N 1
ATOM 959 C CA . GLY A 1 121 ? -11.757 -2.339 6.991 1.00 89.00 121 GLY A CA 1
ATOM 960 C C . GLY A 1 121 ? -10.229 -2.332 6.915 1.00 89.00 121 GLY A C 1
ATOM 961 O O . GLY A 1 121 ? -9.642 -2.649 5.892 1.00 89.00 121 GLY A O 1
ATOM 962 N N . MET A 1 122 ? -9.540 -2.117 8.041 1.00 89.50 122 MET A N 1
ATOM 963 C CA . MET A 1 122 ? -8.072 -2.179 8.093 1.00 89.50 122 MET A CA 1
ATOM 964 C C . MET A 1 122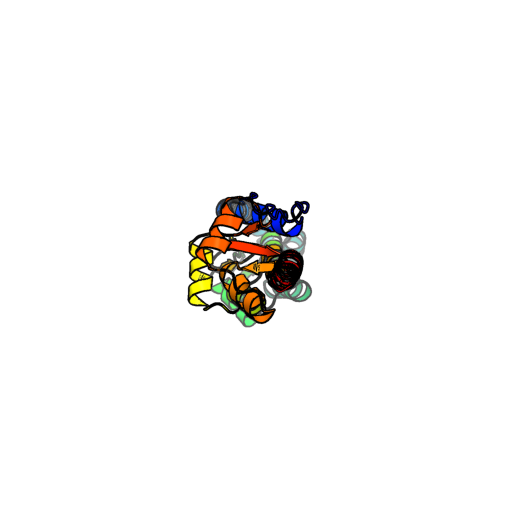 ? -7.502 -3.521 7.623 1.00 89.50 122 MET A C 1
ATOM 966 O O . MET A 1 122 ? -6.446 -3.544 6.995 1.00 89.50 122 MET A O 1
ATOM 970 N N . TYR A 1 123 ? -8.142 -4.641 7.971 1.00 88.38 123 TYR A N 1
ATOM 971 C CA . TYR A 1 123 ? -7.666 -5.968 7.577 1.00 88.38 123 TYR A CA 1
ATOM 972 C C . TYR A 1 123 ? -8.062 -6.351 6.151 1.00 88.38 123 TYR A C 1
ATOM 974 O O . TYR A 1 123 ? -7.357 -7.152 5.539 1.00 88.38 123 TYR A O 1
ATOM 982 N N . THR A 1 124 ? -9.154 -5.795 5.631 1.00 90.62 124 THR A N 1
ATOM 983 C CA . THR A 1 124 ? -9.692 -6.107 4.300 1.00 90.62 124 THR A CA 1
ATOM 984 C C . THR A 1 124 ? -9.136 -5.188 3.222 1.00 90.62 124 THR A C 1
ATOM 986 O O . THR A 1 124 ? -8.680 -5.698 2.212 1.00 90.62 124 THR A O 1
ATOM 989 N N . ASP A 1 125 ? -9.041 -3.884 3.470 1.00 92.94 125 ASP A N 1
ATOM 990 C CA . ASP A 1 125 ? -8.688 -2.876 2.459 1.00 92.94 125 ASP A CA 1
ATOM 991 C C . ASP A 1 125 ? -7.188 -2.563 2.410 1.00 92.94 125 ASP A C 1
ATOM 993 O O . ASP A 1 125 ? -6.698 -1.909 1.484 1.00 92.94 125 ASP A O 1
ATOM 997 N N . TYR A 1 126 ? -6.423 -3.026 3.405 1.00 95.00 126 TYR A N 1
ATOM 998 C CA . TYR A 1 126 ? -4.997 -2.726 3.503 1.00 95.00 126 TYR A CA 1
ATOM 999 C C . TYR A 1 126 ? -4.124 -3.954 3.750 1.00 95.00 126 TYR A C 1
ATOM 1001 O O . TYR A 1 126 ? -4.527 -4.945 4.366 1.00 95.00 126 TYR A O 1
ATOM 1009 N N . TYR A 1 127 ? -2.875 -3.840 3.308 1.00 95.25 127 TYR A N 1
ATOM 1010 C CA . TYR A 1 127 ? -1.775 -4.714 3.681 1.00 95.25 127 TYR A CA 1
ATOM 1011 C C . TYR A 1 127 ? -0.872 -4.050 4.721 1.00 95.25 127 TYR A C 1
ATOM 1013 O O . TYR A 1 127 ? -0.760 -2.822 4.817 1.00 95.25 127 TYR A O 1
ATOM 1021 N N . SER A 1 128 ? -0.154 -4.876 5.487 1.00 93.94 128 SER A N 1
ATOM 1022 C CA . SER A 1 128 ? 0.983 -4.374 6.254 1.00 93.94 128 SER A CA 1
ATOM 1023 C C . SER A 1 128 ? 2.126 -3.972 5.315 1.00 93.94 128 SER A C 1
ATOM 1025 O O . SER A 1 128 ? 2.229 -4.465 4.189 1.00 93.94 128 SER A O 1
ATOM 1027 N N . VAL A 1 129 ? 3.030 -3.109 5.788 1.00 95.81 129 VAL A N 1
ATOM 1028 C CA . VAL A 1 129 ? 4.243 -2.734 5.035 1.00 95.81 129 VAL A CA 1
ATOM 1029 C C . VAL A 1 129 ? 5.050 -3.972 4.632 1.00 95.81 129 VAL A C 1
ATOM 1031 O O . VAL A 1 129 ? 5.525 -4.059 3.503 1.00 95.81 129 VAL A O 1
ATOM 1034 N N . LYS A 1 130 ? 5.166 -4.959 5.530 1.00 95.62 130 LYS A N 1
ATOM 1035 C CA . LYS A 1 130 ? 5.911 -6.195 5.269 1.00 95.62 130 LYS A CA 1
ATOM 1036 C C . LYS A 1 130 ? 5.227 -7.068 4.216 1.00 95.62 130 LYS A C 1
ATOM 1038 O O . LYS A 1 130 ? 5.905 -7.579 3.333 1.00 95.62 130 LYS A O 1
ATOM 1043 N N . ASP A 1 131 ? 3.906 -7.214 4.282 1.00 95.69 131 ASP A N 1
ATOM 1044 C CA . ASP A 1 131 ? 3.166 -8.031 3.310 1.00 95.69 131 ASP A CA 1
ATOM 1045 C C . ASP A 1 131 ? 3.206 -7.394 1.922 1.00 95.69 131 ASP A C 1
ATOM 1047 O O . ASP A 1 131 ? 3.519 -8.065 0.943 1.00 95.69 131 ASP A O 1
ATOM 1051 N N . SER A 1 132 ? 2.999 -6.078 1.853 1.00 97.31 132 SER A N 1
ATOM 1052 C CA . SER A 1 132 ? 3.089 -5.309 0.606 1.00 97.31 132 SER A CA 1
ATOM 1053 C C . SER A 1 132 ? 4.469 -5.434 -0.033 1.00 97.31 132 SER A C 1
ATOM 1055 O O . SER A 1 132 ? 4.578 -5.670 -1.234 1.00 97.31 132 SER A O 1
ATOM 1057 N N . TYR A 1 133 ? 5.526 -5.324 0.779 1.00 97.69 133 TYR A N 1
ATOM 1058 C CA . TYR A 1 133 ? 6.894 -5.563 0.335 1.00 97.69 133 TYR A CA 1
ATOM 1059 C C . TYR A 1 133 ? 7.046 -6.970 -0.238 1.00 97.69 133 TYR A C 1
ATOM 1061 O O . TYR A 1 133 ? 7.491 -7.116 -1.369 1.00 97.69 133 TYR A O 1
ATOM 1069 N N . ASN A 1 134 ? 6.634 -7.998 0.505 1.00 97.19 134 ASN A N 1
ATOM 1070 C CA . ASN A 1 134 ? 6.772 -9.386 0.073 1.00 97.19 134 ASN A CA 1
ATOM 1071 C C . ASN A 1 134 ? 6.022 -9.670 -1.235 1.00 97.19 134 ASN A C 1
ATOM 1073 O O . ASN A 1 134 ? 6.505 -10.458 -2.043 1.00 97.19 134 ASN A O 1
ATOM 1077 N N . ILE A 1 135 ? 4.856 -9.055 -1.449 1.00 96.69 135 ILE A N 1
ATOM 1078 C CA . ILE A 1 135 ? 4.084 -9.202 -2.689 1.00 96.69 135 ILE A CA 1
ATOM 1079 C C . ILE A 1 135 ? 4.827 -8.538 -3.852 1.00 96.69 135 ILE A C 1
ATOM 1081 O O . ILE A 1 135 ? 5.129 -9.198 -4.843 1.00 96.69 135 ILE A O 1
ATOM 1085 N N . LEU A 1 136 ? 5.178 -7.258 -3.715 1.00 95.81 136 LEU A N 1
ATOM 1086 C CA . LEU A 1 136 ? 5.805 -6.485 -4.790 1.00 95.81 136 LEU A CA 1
ATOM 1087 C C . LEU A 1 136 ? 7.221 -6.976 -5.125 1.00 95.81 136 LEU A C 1
ATOM 1089 O O . LEU A 1 136 ? 7.607 -7.001 -6.293 1.00 95.81 136 LEU A O 1
ATOM 1093 N N . ASN A 1 137 ? 7.977 -7.412 -4.115 1.00 95.12 137 ASN A N 1
ATOM 1094 C CA . ASN A 1 137 ? 9.356 -7.875 -4.257 1.00 95.12 137 ASN A CA 1
ATOM 1095 C C . ASN A 1 137 ? 9.478 -9.142 -5.120 1.00 95.12 137 ASN A C 1
ATOM 1097 O O . ASN A 1 137 ? 10.526 -9.361 -5.721 1.00 95.12 137 ASN A O 1
ATOM 1101 N N . LYS A 1 138 ? 8.412 -9.952 -5.227 1.00 95.06 138 LYS A N 1
ATOM 1102 C CA . LYS A 1 138 ? 8.372 -11.134 -6.111 1.00 95.06 138 LYS A CA 1
ATOM 1103 C C . LYS A 1 138 ? 8.490 -10.768 -7.586 1.00 95.06 138 LYS A C 1
ATOM 1105 O O . LYS A 1 138 ? 9.108 -11.499 -8.348 1.00 95.06 138 LYS A O 1
ATOM 1110 N N . TYR A 1 139 ? 7.882 -9.653 -7.976 1.00 92.50 139 TYR A N 1
ATOM 1111 C CA . TYR A 1 139 ? 7.871 -9.191 -9.364 1.00 92.50 139 TYR A CA 1
ATOM 1112 C C . TYR A 1 139 ? 9.011 -8.228 -9.639 1.00 92.50 139 TYR A C 1
ATOM 1114 O O . TYR A 1 139 ? 9.540 -8.175 -10.747 1.00 92.50 139 TYR A O 1
ATOM 1122 N N . ARG A 1 140 ? 9.394 -7.461 -8.616 1.00 88.44 140 ARG A N 1
ATOM 1123 C CA . ARG A 1 140 ? 10.459 -6.487 -8.726 1.00 88.44 140 ARG A CA 1
ATOM 1124 C C . ARG A 1 140 ? 11.292 -6.407 -7.455 1.00 88.44 140 ARG A C 1
ATOM 1126 O O . ARG A 1 140 ? 10.914 -5.674 -6.536 1.00 88.44 140 ARG A O 1
ATOM 1133 N N . PRO A 1 141 ? 12.442 -7.099 -7.432 1.00 90.69 141 PRO A N 1
ATOM 1134 C CA . PRO A 1 141 ? 13.321 -7.101 -6.282 1.00 90.69 141 PRO A CA 1
ATOM 1135 C C . PRO A 1 141 ? 13.765 -5.691 -5.894 1.00 90.69 141 PRO A C 1
ATOM 1137 O O . PRO A 1 141 ? 14.307 -4.933 -6.702 1.00 90.69 141 PRO A O 1
ATOM 1140 N N . ILE A 1 142 ? 13.517 -5.335 -4.642 1.00 90.31 142 ILE A N 1
ATOM 1141 C CA . ILE A 1 142 ? 13.944 -4.096 -4.007 1.00 90.31 142 ILE A CA 1
ATOM 1142 C C . ILE A 1 142 ? 14.387 -4.423 -2.588 1.00 90.31 142 ILE A C 1
ATOM 1144 O O . ILE A 1 142 ? 13.863 -5.331 -1.960 1.00 90.31 142 ILE A O 1
ATOM 1148 N N . ASP A 1 143 ? 15.336 -3.666 -2.056 1.00 95.12 143 ASP A N 1
ATOM 1149 C CA . ASP A 1 143 ? 15.689 -3.803 -0.648 1.00 95.12 143 ASP A CA 1
ATOM 1150 C C . ASP A 1 143 ? 14.549 -3.294 0.260 1.00 95.12 143 ASP A C 1
ATOM 1152 O O . ASP A 1 143 ? 13.863 -2.315 -0.065 1.00 95.12 143 ASP A O 1
ATOM 1156 N N . PHE A 1 144 ? 14.348 -3.934 1.416 1.00 95.81 144 PHE A N 1
ATOM 1157 C CA . PHE A 1 144 ? 13.272 -3.569 2.341 1.00 95.81 144 PHE A CA 1
ATOM 1158 C C . PHE A 1 144 ? 13.430 -2.148 2.899 1.00 95.81 144 PHE A C 1
ATOM 1160 O O . PHE A 1 144 ? 12.447 -1.412 3.006 1.00 95.81 144 PHE A O 1
ATOM 1167 N N . ARG A 1 145 ? 14.659 -1.709 3.194 1.00 95.88 145 ARG A N 1
ATOM 1168 C CA . ARG A 1 145 ? 14.932 -0.338 3.648 1.00 95.88 145 ARG A CA 1
ATOM 1169 C C . ARG A 1 145 ? 14.656 0.665 2.535 1.00 95.88 145 ARG A C 1
ATOM 1171 O O . ARG A 1 145 ? 14.081 1.721 2.791 1.00 95.88 145 ARG A O 1
ATOM 1178 N N . ALA A 1 146 ? 14.999 0.324 1.293 1.00 94.00 146 ALA A N 1
ATOM 1179 C CA . ALA A 1 146 ? 14.645 1.146 0.139 1.00 94.00 146 ALA A CA 1
ATOM 1180 C C . ALA A 1 146 ? 13.121 1.246 -0.050 1.00 94.00 146 ALA A C 1
ATOM 1182 O O . ALA A 1 146 ? 12.623 2.314 -0.403 1.00 94.00 146 ALA A O 1
ATOM 1183 N N . PHE A 1 147 ? 12.372 0.169 0.210 1.00 95.81 147 PHE A N 1
ATOM 1184 C CA . PHE A 1 147 ? 10.908 0.192 0.184 1.00 95.81 147 PHE A CA 1
ATOM 1185 C C . PHE A 1 147 ? 10.328 1.122 1.255 1.00 95.81 147 PHE A C 1
ATOM 1187 O O . PHE A 1 147 ? 9.495 1.966 0.928 1.00 95.81 147 PHE A O 1
ATOM 1194 N N . ILE A 1 148 ? 10.822 1.044 2.496 1.00 95.75 148 ILE A N 1
ATOM 1195 C CA . ILE A 1 148 ? 10.442 1.976 3.571 1.00 95.75 148 ILE A CA 1
ATOM 1196 C C . ILE A 1 148 ? 10.724 3.425 3.156 1.00 95.75 148 ILE A C 1
ATOM 1198 O O . ILE A 1 148 ? 9.835 4.268 3.241 1.00 95.75 148 ILE A O 1
ATOM 1202 N N . GLY A 1 149 ? 11.907 3.699 2.602 1.00 95.56 149 GLY A N 1
ATOM 1203 C CA . GLY A 1 149 ? 12.257 5.039 2.129 1.00 95.56 149 GLY A CA 1
ATOM 1204 C C . GLY A 1 149 ? 11.343 5.560 1.010 1.00 95.56 149 GLY A C 1
ATOM 1205 O O . GLY A 1 149 ? 11.132 6.765 0.902 1.00 95.56 149 GLY A O 1
ATOM 1206 N N . ARG A 1 150 ? 10.755 4.687 0.177 1.00 93.69 150 ARG A N 1
ATOM 1207 C CA . ARG A 1 150 ? 9.749 5.103 -0.823 1.00 93.69 150 ARG A CA 1
ATOM 1208 C C . ARG A 1 150 ? 8.432 5.512 -0.177 1.00 93.69 150 ARG A C 1
ATOM 1210 O O . ARG A 1 150 ? 7.798 6.439 -0.668 1.00 93.69 150 ARG A O 1
ATOM 1217 N N . ILE A 1 151 ? 8.040 4.844 0.904 1.00 94.69 151 ILE A N 1
ATOM 1218 C CA . ILE A 1 151 ? 6.853 5.209 1.681 1.00 94.69 151 ILE A CA 1
ATOM 1219 C C . ILE A 1 151 ? 7.066 6.575 2.344 1.00 94.69 151 ILE A C 1
ATOM 1221 O O . ILE A 1 151 ? 6.203 7.435 2.263 1.00 94.69 151 ILE A O 1
ATOM 1225 N N . GLU A 1 152 ? 8.234 6.804 2.946 1.00 91.81 152 GLU A N 1
ATOM 1226 C CA . GLU A 1 152 ? 8.585 8.090 3.573 1.00 91.81 152 GLU A CA 1
ATOM 1227 C C . GLU A 1 152 ? 8.629 9.254 2.575 1.00 91.81 152 GLU A C 1
ATOM 1229 O O . GLU A 1 152 ? 8.326 10.386 2.931 1.00 91.81 152 GLU A O 1
ATOM 1234 N N . LYS A 1 153 ? 8.976 8.971 1.315 1.00 91.94 153 LYS A N 1
ATOM 1235 C CA . LYS A 1 153 ? 9.002 9.944 0.213 1.00 91.94 153 LYS A CA 1
ATOM 1236 C C . LYS A 1 153 ? 7.681 10.029 -0.560 1.00 91.94 153 LYS A C 1
ATOM 1238 O O . LYS A 1 153 ? 7.684 10.536 -1.680 1.00 91.94 153 LYS A O 1
ATOM 1243 N N . ASN A 1 154 ? 6.588 9.469 -0.035 1.00 89.88 154 ASN A N 1
ATOM 1244 C CA . ASN A 1 154 ? 5.263 9.441 -0.674 1.00 89.88 154 ASN A CA 1
ATOM 1245 C C . ASN A 1 154 ? 5.257 8.866 -2.106 1.00 89.88 154 ASN A C 1
ATOM 1247 O O . ASN A 1 154 ? 4.371 9.126 -2.910 1.00 89.88 154 ASN A O 1
ATOM 1251 N N . SER A 1 155 ? 6.260 8.050 -2.435 1.00 91.31 155 SER A N 1
ATOM 1252 C CA . SER A 1 155 ? 6.363 7.322 -3.705 1.00 91.31 155 SER A CA 1
ATOM 1253 C C . SER A 1 155 ? 5.623 5.979 -3.660 1.00 91.31 155 SER A C 1
ATOM 1255 O O . SER A 1 155 ? 5.526 5.281 -4.665 1.00 91.31 155 SER A O 1
ATOM 1257 N N . VAL A 1 156 ? 5.143 5.591 -2.480 1.00 95.00 156 VAL A N 1
ATOM 1258 C CA . VAL A 1 156 ? 4.219 4.484 -2.231 1.00 95.00 156 VAL A CA 1
ATOM 1259 C C . VAL A 1 156 ? 3.152 5.048 -1.292 1.00 95.00 156 VAL A C 1
ATOM 1261 O O . VAL A 1 156 ? 3.527 5.535 -0.221 1.00 95.00 156 VAL A O 1
ATOM 1264 N N . PRO A 1 157 ? 1.859 5.011 -1.655 1.00 94.88 157 PRO A N 1
ATOM 1265 C CA . PRO A 1 157 ? 0.813 5.542 -0.806 1.00 94.88 157 PRO A CA 1
ATOM 1266 C C . PRO A 1 157 ? 0.719 4.697 0.459 1.00 94.88 157 PRO A C 1
ATOM 1268 O O . PRO A 1 157 ? 0.801 3.466 0.429 1.00 94.88 157 PRO A O 1
ATOM 1271 N N . SER A 1 158 ? 0.545 5.364 1.590 1.00 95.50 158 SER A N 1
ATOM 1272 C CA . SER A 1 158 ? 0.360 4.689 2.864 1.00 95.50 158 SER A CA 1
ATOM 1273 C C . SER A 1 158 ? -0.557 5.495 3.756 1.00 95.50 158 SER A C 1
ATOM 1275 O O . SER A 1 158 ? -0.578 6.717 3.676 1.00 95.50 158 SER A O 1
ATOM 1277 N N . ILE A 1 159 ? -1.278 4.801 4.625 1.00 93.69 159 ILE A N 1
ATOM 1278 C CA . ILE A 1 159 ? -2.136 5.407 5.633 1.00 93.69 159 ILE A CA 1
ATOM 1279 C C . ILE A 1 159 ? -1.650 5.002 7.021 1.00 93.69 159 ILE A C 1
ATOM 1281 O O . ILE A 1 159 ? -1.247 3.853 7.246 1.00 93.69 159 ILE A O 1
ATOM 1285 N N . LYS A 1 160 ? -1.676 5.934 7.975 1.00 90.31 160 LYS A N 1
ATOM 1286 C CA . LYS A 1 160 ? -1.404 5.636 9.382 1.00 90.31 160 LYS A CA 1
ATOM 1287 C C . LYS A 1 160 ? -2.719 5.537 10.147 1.00 90.31 160 LYS A C 1
ATOM 1289 O O . LYS A 1 160 ? -3.329 6.549 10.458 1.00 90.31 160 LYS A O 1
ATOM 1294 N N . ILE A 1 161 ? -3.130 4.319 10.489 1.00 83.25 161 ILE A N 1
ATOM 1295 C CA . ILE A 1 161 ? -4.327 4.083 11.304 1.00 83.25 161 ILE A CA 1
ATOM 1296 C C . ILE A 1 161 ? -3.882 3.572 12.677 1.00 83.25 161 ILE A C 1
ATOM 1298 O O . ILE A 1 161 ? -3.250 2.515 12.809 1.00 83.25 161 ILE A O 1
ATOM 1302 N N . GLY A 1 162 ? -4.167 4.368 13.709 1.00 77.56 162 GLY A N 1
ATOM 1303 C CA . GLY A 1 162 ? -3.620 4.168 15.048 1.00 77.56 162 GLY A CA 1
ATOM 1304 C C . GLY A 1 162 ? -2.087 4.199 15.034 1.00 77.56 162 GLY A C 1
ATOM 1305 O O . GLY A 1 162 ? -1.462 5.159 14.586 1.00 77.56 162 GLY A O 1
ATOM 1306 N N . THR A 1 163 ? -1.456 3.127 15.514 1.00 79.19 163 THR A N 1
ATOM 1307 C CA . THR A 1 163 ? 0.013 3.014 15.558 1.00 79.19 163 THR A CA 1
ATOM 1308 C C . THR A 1 163 ? 0.620 2.327 14.338 1.00 79.19 163 THR A C 1
ATOM 1310 O O . THR A 1 163 ? 1.839 2.178 14.264 1.00 79.19 163 THR A O 1
ATOM 1313 N N . LYS A 1 164 ? -0.199 1.884 13.379 1.00 84.56 164 LYS A N 1
ATOM 1314 C CA . LYS A 1 164 ? 0.273 1.123 12.222 1.00 84.56 164 LYS A CA 1
ATOM 1315 C C . LYS A 1 164 ? 0.248 1.960 10.962 1.00 84.56 164 LYS A C 1
ATOM 1317 O O . LYS A 1 164 ? -0.762 2.578 10.643 1.00 84.56 164 LYS A O 1
ATOM 1322 N N . ARG A 1 165 ? 1.338 1.876 10.205 1.00 92.12 165 ARG A N 1
ATOM 1323 C CA . ARG A 1 165 ? 1.362 2.275 8.803 1.00 92.12 165 ARG A CA 1
ATOM 1324 C C . ARG A 1 165 ? 0.957 1.087 7.936 1.00 92.12 165 ARG A C 1
ATOM 1326 O O . ARG A 1 165 ? 1.448 -0.026 8.141 1.00 92.12 165 ARG A O 1
ATOM 1333 N N . LEU A 1 166 ? 0.039 1.330 7.017 1.00 94.94 166 LEU A N 1
ATOM 1334 C CA . LEU A 1 166 ? -0.581 0.344 6.145 1.00 94.94 166 LEU A CA 1
ATOM 1335 C C . LEU A 1 166 ? -0.562 0.851 4.704 1.00 94.94 166 LEU A C 1
ATOM 1337 O O . LEU A 1 166 ? -0.496 2.058 4.478 1.00 94.94 166 LEU A O 1
ATOM 1341 N N . ILE A 1 167 ? -0.608 -0.063 3.742 1.00 96.81 167 ILE A N 1
ATOM 1342 C CA . ILE A 1 167 ? -0.607 0.261 2.311 1.00 96.81 167 ILE A CA 1
ATOM 1343 C C . ILE A 1 167 ? -1.931 -0.227 1.714 1.00 96.81 167 ILE A C 1
ATOM 1345 O O . ILE A 1 167 ? -2.318 -1.362 2.007 1.00 96.81 167 ILE A O 1
ATOM 1349 N N . PRO A 1 168 ? -2.639 0.599 0.921 1.00 96.69 168 PRO A N 1
ATOM 1350 C CA . PRO A 1 168 ? -3.876 0.186 0.259 1.00 96.69 168 PRO A CA 1
ATOM 1351 C C . PRO A 1 168 ? -3.668 -1.076 -0.582 1.00 96.69 168 PRO A C 1
ATOM 1353 O O . PRO A 1 168 ? -2.686 -1.155 -1.327 1.00 96.69 168 PRO A O 1
ATOM 1356 N N . ARG A 1 169 ? -4.576 -2.053 -0.486 1.00 95.94 169 ARG A N 1
ATOM 1357 C CA . ARG A 1 169 ? -4.471 -3.292 -1.274 1.00 95.94 169 ARG A CA 1
ATOM 1358 C C . ARG A 1 169 ? -4.533 -3.027 -2.765 1.00 95.94 169 ARG A C 1
ATOM 1360 O O . ARG A 1 169 ? -3.633 -3.474 -3.469 1.00 95.94 169 ARG A O 1
ATOM 1367 N N . ASP A 1 170 ? -5.482 -2.202 -3.198 1.00 95.69 170 ASP A N 1
ATOM 1368 C CA . ASP A 1 170 ? -5.648 -1.823 -4.602 1.00 95.69 170 ASP A CA 1
ATOM 1369 C C . ASP A 1 170 ? -4.340 -1.289 -5.194 1.00 95.69 170 ASP A C 1
ATOM 1371 O O . ASP A 1 170 ? -3.952 -1.655 -6.298 1.00 95.69 170 ASP A O 1
ATOM 1375 N N . TYR A 1 171 ? -3.584 -0.488 -4.434 1.00 96.69 171 TYR A N 1
ATOM 1376 C CA . TYR A 1 171 ? -2.288 0.003 -4.900 1.00 96.69 171 TYR A CA 1
ATOM 1377 C C . TYR A 1 171 ? -1.293 -1.140 -5.121 1.00 96.69 171 TYR A C 1
ATOM 1379 O O . TYR A 1 171 ? -0.579 -1.152 -6.121 1.00 96.69 171 TYR A O 1
ATOM 1387 N N . VAL A 1 172 ? -1.218 -2.094 -4.189 1.00 96.94 172 VAL A N 1
ATOM 1388 C CA . VAL A 1 172 ? -0.313 -3.248 -4.294 1.00 96.94 172 VAL A CA 1
ATOM 1389 C C . VAL A 1 172 ? -0.690 -4.130 -5.484 1.00 96.94 172 VAL A C 1
ATOM 1391 O O . VAL A 1 172 ? 0.199 -4.591 -6.201 1.00 96.94 172 VAL A O 1
ATOM 1394 N N . GLU A 1 173 ? -1.981 -4.335 -5.723 1.00 95.75 173 GLU A N 1
ATOM 1395 C CA . GLU A 1 173 ? -2.499 -5.128 -6.840 1.00 95.75 173 GLU A CA 1
ATOM 1396 C C . GLU A 1 173 ? -2.239 -4.444 -8.187 1.00 95.75 173 GLU A C 1
ATOM 1398 O O . GLU A 1 173 ? -1.632 -5.040 -9.079 1.00 95.75 173 GLU A O 1
ATOM 1403 N N . LEU A 1 174 ? -2.576 -3.158 -8.308 1.00 95.50 174 LEU A N 1
ATOM 1404 C CA . LEU A 1 174 ? -2.317 -2.376 -9.516 1.00 95.50 174 LEU A CA 1
ATOM 1405 C C . LEU A 1 174 ? -0.814 -2.272 -9.807 1.00 95.50 174 LEU A C 1
ATOM 1407 O O . LEU A 1 174 ? -0.385 -2.460 -10.943 1.00 95.50 174 LEU A O 1
ATOM 1411 N N . MET A 1 175 ? 0.020 -2.034 -8.791 1.00 95.25 175 MET A N 1
ATOM 1412 C CA . MET A 1 175 ? 1.474 -2.005 -8.973 1.00 95.25 175 MET A CA 1
ATOM 1413 C C . MET A 1 175 ? 2.059 -3.369 -9.326 1.00 95.25 175 MET A C 1
ATOM 1415 O O . MET A 1 175 ? 3.049 -3.431 -10.055 1.00 95.25 175 MET A O 1
ATOM 1419 N N . THR A 1 176 ? 1.465 -4.456 -8.831 1.00 94.94 176 THR A N 1
ATOM 1420 C CA . THR A 1 176 ? 1.835 -5.812 -9.244 1.00 94.94 176 THR A CA 1
ATOM 1421 C C . THR A 1 176 ? 1.594 -5.988 -10.737 1.00 94.94 176 THR A C 1
ATOM 1423 O O . THR A 1 176 ? 2.506 -6.420 -11.442 1.00 94.94 176 THR A O 1
ATOM 1426 N N . HIS A 1 177 ? 0.424 -5.572 -11.230 1.00 92.62 177 HIS A N 1
ATOM 1427 C CA . HIS A 1 177 ? 0.133 -5.581 -12.661 1.00 92.62 177 HIS A CA 1
ATOM 1428 C C . HIS A 1 177 ? 1.141 -4.727 -13.441 1.00 92.62 177 HIS A C 1
ATOM 1430 O O . HIS A 1 177 ? 1.746 -5.211 -14.394 1.00 92.62 177 HIS A O 1
ATOM 1436 N N . VAL A 1 178 ? 1.420 -3.499 -12.984 1.00 92.94 178 VAL A N 1
ATOM 1437 C CA . VAL A 1 178 ? 2.426 -2.627 -13.615 1.00 92.94 178 VAL A CA 1
ATOM 1438 C C . VAL A 1 178 ? 3.792 -3.313 -13.698 1.00 92.94 178 VAL A C 1
ATOM 1440 O O . VAL A 1 178 ? 4.442 -3.250 -14.734 1.00 92.94 178 VAL A O 1
ATOM 1443 N N . TYR A 1 179 ? 4.253 -3.997 -12.649 1.00 92.88 179 TYR A N 1
ATOM 1444 C CA . TYR A 1 179 ? 5.540 -4.706 -12.684 1.00 92.88 179 TYR A CA 1
ATOM 1445 C C . TYR A 1 179 ? 5.550 -5.933 -13.605 1.00 92.88 179 TYR A C 1
ATOM 1447 O O . TYR A 1 179 ? 6.616 -6.340 -14.073 1.00 92.88 179 TYR A O 1
ATOM 1455 N N . GLN A 1 180 ? 4.388 -6.524 -13.878 1.00 91.12 180 GLN A N 1
ATOM 1456 C CA . GLN A 1 180 ? 4.258 -7.640 -14.811 1.00 91.12 180 GLN A CA 1
ATOM 1457 C C . GLN A 1 180 ? 4.229 -7.173 -16.269 1.00 91.12 180 GLN A C 1
ATOM 1459 O O . GLN A 1 180 ? 4.866 -7.806 -17.111 1.00 91.12 180 GLN A O 1
ATOM 1464 N N . THR A 1 181 ? 3.532 -6.077 -16.575 1.00 91.00 181 THR A N 1
ATOM 1465 C CA . THR A 1 181 ? 3.293 -5.631 -17.959 1.00 91.00 181 THR A CA 1
ATOM 1466 C C . THR A 1 181 ? 4.246 -4.538 -18.430 1.00 91.00 181 THR A C 1
ATOM 1468 O O . THR A 1 181 ? 4.550 -4.456 -19.620 1.00 91.00 181 THR A O 1
ATOM 1471 N N . TYR A 1 182 ? 4.789 -3.744 -17.508 1.00 92.56 182 TYR A N 1
ATOM 1472 C CA . TYR A 1 182 ? 5.752 -2.692 -17.801 1.00 92.56 182 TYR A CA 1
ATOM 1473 C C . TYR A 1 182 ? 7.159 -3.064 -17.341 1.00 92.56 182 TYR A C 1
ATOM 1475 O O . TYR A 1 182 ? 7.380 -3.881 -16.447 1.00 92.56 182 TYR A O 1
ATOM 1483 N N . MET A 1 183 ? 8.139 -2.404 -17.943 1.00 92.06 183 MET A N 1
ATOM 1484 C CA . MET A 1 183 ? 9.542 -2.478 -17.566 1.00 92.06 183 MET A CA 1
ATOM 1485 C C . MET A 1 183 ? 10.056 -1.083 -17.207 1.00 92.06 183 MET A C 1
ATOM 1487 O O . MET A 1 183 ? 9.729 -0.106 -17.879 1.00 92.06 183 MET A O 1
ATOM 1491 N N . GLU A 1 184 ? 10.861 -0.950 -16.147 1.00 91.62 184 GLU A N 1
ATOM 1492 C CA . GLU A 1 184 ? 11.512 0.340 -15.885 1.00 91.62 184 GLU A CA 1
ATOM 1493 C C . GLU A 1 184 ? 12.531 0.635 -16.991 1.00 91.62 184 GLU A C 1
ATOM 1495 O O . GLU A 1 184 ? 13.215 -0.259 -17.491 1.00 91.62 184 GLU A O 1
ATOM 1500 N N . VAL A 1 185 ? 12.679 1.913 -17.339 1.00 90.31 185 VAL A N 1
ATOM 1501 C CA . VAL A 1 185 ? 13.643 2.391 -18.348 1.00 90.31 185 VAL A CA 1
ATOM 1502 C C . VAL A 1 185 ? 15.059 1.852 -18.121 1.00 90.31 185 VAL A C 1
ATOM 1504 O O . VAL A 1 185 ? 15.745 1.500 -19.079 1.00 90.31 185 VAL A O 1
ATOM 1507 N N . ARG A 1 186 ? 15.492 1.748 -16.857 1.00 86.00 186 ARG A N 1
ATOM 1508 C CA . ARG A 1 186 ? 16.805 1.196 -16.491 1.00 86.00 186 ARG A CA 1
ATOM 1509 C C . ARG A 1 186 ? 16.988 -0.241 -16.989 1.00 86.00 186 ARG A C 1
ATOM 1511 O O . ARG A 1 186 ? 18.068 -0.577 -17.463 1.00 86.00 186 ARG A O 1
ATOM 1518 N N . ASP A 1 187 ? 15.938 -1.048 -16.891 1.00 90.31 187 ASP A N 1
ATOM 1519 C CA . ASP A 1 187 ? 15.949 -2.474 -17.223 1.00 90.31 187 ASP A CA 1
ATOM 1520 C C . ASP A 1 187 ? 15.664 -2.689 -18.728 1.00 90.31 187 ASP A C 1
ATOM 1522 O O . ASP A 1 187 ? 16.141 -3.644 -19.340 1.00 90.31 187 ASP A O 1
ATOM 1526 N N . SER A 1 188 ? 14.985 -1.724 -19.359 1.00 91.25 188 SER A N 1
ATOM 1527 C CA . SER A 1 188 ? 14.597 -1.745 -20.778 1.00 91.25 188 SER A CA 1
ATOM 1528 C C . SER A 1 188 ? 15.791 -1.817 -21.737 1.00 91.25 188 SER A C 1
ATOM 1530 O O . SER A 1 188 ? 15.727 -2.494 -22.758 1.00 91.25 188 SER A O 1
ATOM 1532 N N . LEU A 1 189 ? 16.909 -1.152 -21.420 1.00 90.19 189 LEU A N 1
ATOM 1533 C CA . LEU A 1 189 ? 18.115 -1.206 -22.261 1.00 90.19 189 LEU A CA 1
ATOM 1534 C C . LEU A 1 189 ? 18.760 -2.596 -22.272 1.00 90.19 189 LEU A C 1
ATOM 1536 O O . LEU A 1 189 ? 19.223 -3.046 -23.319 1.00 90.19 189 LEU A O 1
ATOM 1540 N N . ALA A 1 190 ? 18.784 -3.272 -21.120 1.00 90.56 190 ALA A N 1
ATOM 1541 C CA . ALA A 1 190 ? 19.307 -4.630 -21.021 1.00 90.56 190 ALA A CA 1
ATOM 1542 C C . ALA A 1 190 ? 18.418 -5.609 -21.800 1.00 90.56 190 ALA A C 1
ATOM 1544 O O . ALA A 1 190 ? 18.933 -6.443 -22.542 1.00 90.56 190 ALA A O 1
ATOM 1545 N N . TYR A 1 191 ? 17.096 -5.439 -21.701 1.00 92.38 191 TYR A N 1
ATOM 1546 C CA . TYR A 1 191 ? 16.123 -6.207 -22.476 1.00 92.38 191 TYR A CA 1
ATOM 1547 C C . TYR A 1 191 ? 16.333 -6.062 -23.991 1.00 92.38 191 TYR A C 1
ATOM 1549 O O . TYR A 1 191 ? 16.527 -7.060 -24.683 1.00 92.38 191 TYR A O 1
ATOM 1557 N N . LEU A 1 192 ? 16.395 -4.825 -24.497 1.00 91.44 192 LEU A N 1
ATOM 1558 C CA . LEU A 1 192 ? 16.628 -4.554 -25.922 1.00 91.44 192 LEU A CA 1
ATOM 1559 C C . LEU A 1 192 ? 17.972 -5.119 -26.402 1.00 91.44 192 LEU A C 1
ATOM 1561 O O . LEU A 1 192 ? 18.047 -5.717 -27.475 1.00 91.44 192 LEU A O 1
ATOM 1565 N N . SER A 1 193 ? 19.027 -4.993 -25.590 1.00 90.69 193 SER A N 1
ATOM 1566 C CA . SER A 1 193 ? 20.332 -5.577 -25.913 1.00 90.69 193 SER A CA 1
ATOM 1567 C C . SER A 1 193 ? 20.278 -7.104 -25.998 1.00 90.69 193 SER A C 1
ATOM 1569 O O . SER A 1 193 ? 20.956 -7.676 -26.851 1.00 90.69 193 SER A O 1
ATOM 1571 N N . GLY A 1 194 ? 19.489 -7.762 -25.142 1.00 90.75 194 GLY A N 1
ATOM 1572 C CA . GLY A 1 194 ? 19.258 -9.210 -25.186 1.00 90.75 194 GLY A CA 1
ATOM 1573 C C . GLY A 1 194 ? 18.555 -9.668 -26.466 1.00 90.75 194 GLY A C 1
ATOM 1574 O O . GLY A 1 194 ? 18.839 -10.752 -26.962 1.00 90.75 194 GLY A O 1
ATOM 1575 N N . GLN A 1 195 ? 17.724 -8.809 -27.061 1.00 89.94 195 GLN A N 1
ATOM 1576 C CA . GLN A 1 195 ? 17.105 -9.031 -28.374 1.00 89.94 195 GLN A CA 1
ATOM 1577 C C . GLN A 1 195 ? 18.001 -8.612 -29.558 1.00 89.94 195 GLN A C 1
ATOM 1579 O O . GLN A 1 195 ? 17.552 -8.561 -30.700 1.00 89.94 195 GLN A O 1
ATOM 1584 N N . GLY A 1 196 ? 19.278 -8.294 -29.315 1.00 88.75 196 GLY A N 1
ATOM 1585 C CA . GLY A 1 196 ? 20.236 -7.903 -30.355 1.00 88.75 196 GLY A CA 1
ATOM 1586 C C . GLY A 1 196 ? 20.199 -6.419 -30.740 1.00 88.75 196 GLY A C 1
ATOM 1587 O O . GLY A 1 196 ? 20.968 -5.989 -31.603 1.00 88.75 196 GLY A O 1
ATOM 1588 N N . VAL A 1 197 ? 19.371 -5.604 -30.079 1.00 88.19 197 VAL A N 1
ATOM 1589 C CA . VAL A 1 197 ? 19.217 -4.172 -30.361 1.00 88.19 197 VAL A CA 1
ATOM 1590 C C . VAL A 1 197 ? 20.118 -3.345 -29.445 1.00 88.19 197 VAL A C 1
ATOM 1592 O O . VAL A 1 197 ? 19.825 -3.098 -28.277 1.00 88.19 197 VAL A O 1
ATOM 1595 N N . LYS A 1 198 ? 21.241 -2.870 -29.993 1.00 86.69 198 LYS A N 1
ATOM 1596 C CA . LYS A 1 198 ? 22.200 -2.022 -29.269 1.00 86.69 198 LYS A CA 1
ATOM 1597 C C . LYS A 1 198 ? 21.872 -0.538 -29.453 1.00 86.69 198 LYS A C 1
ATOM 1599 O O . LYS A 1 198 ? 22.231 0.065 -30.464 1.00 86.69 198 LYS A O 1
ATOM 1604 N N . ILE A 1 199 ? 21.222 0.068 -28.458 1.00 85.81 199 ILE A N 1
ATOM 1605 C CA . ILE A 1 199 ? 20.950 1.514 -28.408 1.00 85.81 199 ILE A CA 1
ATOM 1606 C C . ILE A 1 199 ? 21.780 2.144 -27.288 1.00 85.81 199 ILE A C 1
ATOM 1608 O O . ILE A 1 199 ? 21.789 1.668 -26.157 1.00 85.81 199 ILE A O 1
ATOM 1612 N N . ASN A 1 200 ? 22.468 3.249 -27.587 1.00 89.19 200 ASN A N 1
ATOM 1613 C CA . ASN A 1 200 ? 23.168 4.031 -26.568 1.00 89.19 200 ASN A CA 1
ATOM 1614 C C . ASN A 1 200 ? 22.160 4.635 -25.570 1.00 89.19 200 ASN A C 1
ATOM 1616 O O . ASN A 1 200 ? 21.165 5.230 -25.987 1.00 89.19 200 ASN A O 1
ATOM 1620 N N . LYS A 1 201 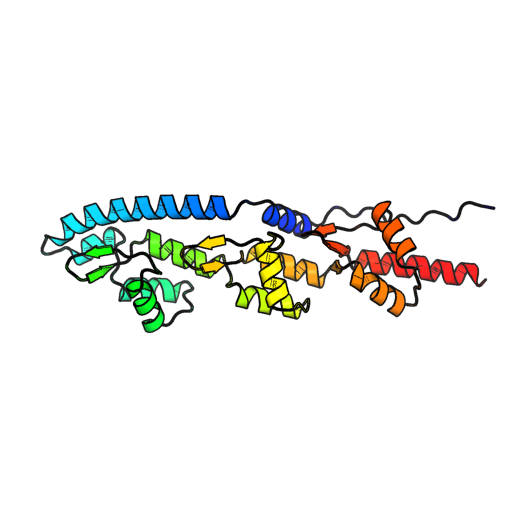? 22.459 4.560 -24.267 1.00 88.62 201 LYS A N 1
ATOM 1621 C CA . LYS A 1 201 ? 21.630 5.113 -23.185 1.00 88.62 201 LYS A CA 1
ATOM 1622 C C . LYS A 1 201 ? 21.182 6.558 -23.434 1.00 88.62 201 LYS A C 1
ATOM 1624 O O . LYS A 1 201 ? 19.988 6.833 -23.384 1.00 88.62 201 LYS A O 1
ATOM 1629 N N . ASN A 1 202 ? 22.098 7.455 -23.800 1.00 89.62 202 ASN A N 1
ATOM 1630 C CA . ASN A 1 202 ? 21.775 8.867 -24.043 1.00 89.62 202 ASN A CA 1
ATOM 1631 C C . ASN A 1 202 ? 20.837 9.037 -25.246 1.00 89.62 202 ASN A C 1
ATOM 1633 O O . ASN A 1 202 ? 19.999 9.936 -25.282 1.00 89.62 202 ASN A O 1
ATOM 1637 N N . ALA A 1 203 ? 20.971 8.177 -26.260 1.00 88.38 203 ALA A N 1
ATOM 1638 C CA . ALA A 1 203 ? 20.075 8.187 -27.410 1.00 88.38 203 ALA A CA 1
ATOM 1639 C C . ALA A 1 203 ? 18.682 7.657 -27.041 1.00 88.38 203 ALA A C 1
ATOM 1641 O O . ALA A 1 203 ? 17.693 8.174 -27.554 1.00 88.38 203 ALA A O 1
ATOM 1642 N N . PHE A 1 204 ? 18.606 6.660 -26.158 1.00 90.19 204 PHE A N 1
ATOM 1643 C CA . PHE A 1 204 ? 17.352 6.115 -25.644 1.00 90.19 204 PHE A CA 1
ATOM 1644 C C . PHE A 1 204 ? 16.604 7.134 -24.777 1.00 90.19 204 PHE A C 1
ATOM 1646 O O . PHE A 1 204 ? 15.438 7.418 -25.035 1.00 90.19 204 PHE A O 1
ATOM 1653 N N . GLU A 1 205 ? 17.296 7.775 -23.833 1.00 89.19 205 GLU A N 1
ATOM 1654 C CA . GLU A 1 205 ? 16.725 8.825 -22.981 1.00 89.19 205 GLU A CA 1
ATOM 1655 C C . GLU A 1 205 ? 16.206 10.007 -23.807 1.00 89.19 205 GLU A C 1
ATOM 1657 O O . GLU A 1 205 ? 15.056 10.402 -23.648 1.00 89.19 205 GLU A O 1
ATOM 1662 N N . ARG A 1 206 ? 16.964 10.473 -24.810 1.00 89.25 206 ARG A N 1
ATOM 1663 C CA . ARG A 1 206 ? 16.491 11.521 -25.735 1.00 89.25 206 ARG A CA 1
ATOM 1664 C C . ARG A 1 206 ? 15.245 11.126 -26.526 1.00 89.25 206 ARG A C 1
ATOM 1666 O O . ARG A 1 206 ? 14.500 12.006 -26.944 1.00 89.25 206 ARG A O 1
ATOM 1673 N N . ARG A 1 207 ? 15.041 9.838 -26.824 1.00 88.94 207 ARG A N 1
ATOM 1674 C CA . ARG A 1 207 ? 13.817 9.374 -27.501 1.00 88.94 207 ARG A CA 1
ATOM 1675 C C . ARG A 1 207 ? 12.627 9.399 -26.548 1.00 88.94 207 ARG A C 1
ATOM 1677 O O . ARG A 1 207 ? 11.550 9.777 -26.990 1.00 88.94 207 ARG A O 1
ATOM 1684 N N . LEU A 1 208 ? 12.837 9.059 -25.276 1.00 89.31 208 LEU A N 1
ATOM 1685 C CA . LEU A 1 208 ? 11.822 9.182 -24.228 1.00 89.31 208 LEU A CA 1
ATOM 1686 C C . LEU A 1 208 ? 11.453 10.649 -23.981 1.00 89.31 208 LEU A C 1
ATOM 1688 O O . LEU A 1 208 ? 10.275 10.976 -23.969 1.00 89.31 208 LEU A O 1
ATOM 1692 N N . ASP A 1 209 ? 12.443 11.538 -23.860 1.00 87.88 209 ASP A N 1
ATOM 1693 C CA . ASP A 1 209 ? 12.218 12.974 -23.620 1.00 87.88 209 ASP A CA 1
ATOM 1694 C C . ASP A 1 209 ? 11.530 13.681 -24.793 1.00 87.88 209 ASP A C 1
ATOM 1696 O O . ASP A 1 209 ? 10.875 14.698 -24.610 1.00 87.88 209 ASP A O 1
ATOM 1700 N N . ARG A 1 210 ? 11.691 13.150 -26.009 1.00 87.88 210 ARG A N 1
ATOM 1701 C CA . ARG A 1 210 ? 11.022 13.636 -27.226 1.00 87.88 210 ARG A CA 1
ATOM 1702 C C . ARG A 1 210 ? 9.724 12.886 -27.527 1.00 87.88 210 ARG A C 1
ATOM 1704 O O . ARG A 1 210 ? 9.273 12.952 -28.666 1.00 87.88 210 ARG A O 1
ATOM 1711 N N . GLU A 1 211 ? 9.221 12.103 -26.571 1.00 85.69 211 GLU A N 1
ATOM 1712 C CA . GLU A 1 211 ? 7.951 11.365 -26.661 1.00 85.69 211 GLU A CA 1
ATOM 1713 C C . GLU A 1 211 ? 7.861 10.425 -27.875 1.00 85.69 211 GLU A C 1
ATOM 1715 O O . GLU A 1 211 ? 6.797 10.108 -28.386 1.00 85.69 211 GLU A O 1
ATOM 1720 N N . ARG A 1 212 ? 9.007 9.927 -28.351 1.00 86.50 212 ARG A N 1
ATOM 1721 C CA . ARG A 1 212 ? 9.064 8.974 -29.476 1.00 86.50 212 ARG A CA 1
ATOM 1722 C C . ARG A 1 212 ? 8.833 7.533 -29.040 1.00 86.50 212 ARG A C 1
ATOM 1724 O O . ARG A 1 212 ? 8.599 6.665 -29.879 1.00 86.50 212 ARG A O 1
ATOM 1731 N N . ILE A 1 213 ? 8.996 7.286 -27.743 1.00 88.31 213 ILE A N 1
ATOM 1732 C CA . ILE A 1 213 ? 8.733 6.014 -27.082 1.00 88.31 213 ILE A CA 1
ATOM 1733 C C . ILE A 1 213 ? 7.686 6.306 -25.999 1.00 88.31 213 ILE A C 1
ATOM 1735 O O . ILE A 1 213 ? 8.016 7.001 -25.024 1.00 88.31 213 ILE A O 1
ATOM 1739 N N . PRO A 1 214 ? 6.451 5.800 -26.160 1.00 88.38 214 PRO A N 1
ATOM 1740 C CA . PRO A 1 214 ? 5.410 5.909 -25.150 1.00 88.38 214 PRO A CA 1
ATOM 1741 C C . PRO A 1 214 ? 5.885 5.338 -23.813 1.00 88.38 214 PRO A C 1
ATOM 1743 O O . PRO A 1 214 ? 6.438 4.238 -23.751 1.00 88.38 214 PRO A O 1
ATOM 1746 N N . HIS A 1 215 ? 5.702 6.099 -22.736 1.00 90.25 215 HIS A N 1
ATOM 1747 C CA . HIS A 1 215 ? 6.114 5.692 -21.397 1.00 90.25 215 HIS A CA 1
ATOM 1748 C C . HIS A 1 215 ? 5.239 6.341 -20.322 1.00 90.25 215 HIS A C 1
ATOM 1750 O O . HIS A 1 215 ? 4.762 7.462 -20.468 1.00 90.25 215 HIS A O 1
ATOM 1756 N N . ALA A 1 216 ? 5.081 5.651 -19.198 1.00 90.75 216 ALA A N 1
ATOM 1757 C CA . ALA A 1 216 ? 4.351 6.126 -18.035 1.00 90.75 216 ALA A CA 1
ATOM 1758 C C . ALA A 1 216 ? 5.316 6.572 -16.932 1.00 90.75 216 ALA A C 1
ATOM 1760 O O . ALA A 1 216 ? 6.228 5.834 -16.551 1.00 90.75 216 ALA A O 1
ATOM 1761 N N . LYS A 1 217 ? 5.104 7.764 -16.363 1.00 90.38 217 LYS A N 1
ATOM 1762 C CA . LYS A 1 217 ? 5.805 8.199 -15.147 1.00 90.38 217 LYS A CA 1
ATOM 1763 C C . LYS A 1 217 ? 4.982 7.826 -13.913 1.00 90.38 217 LYS A C 1
ATOM 1765 O O . LYS A 1 217 ? 3.903 8.371 -13.711 1.00 90.38 217 LYS A O 1
ATOM 1770 N N . ILE A 1 218 ? 5.502 6.924 -13.085 1.00 90.88 218 ILE A N 1
ATOM 1771 C CA . ILE A 1 218 ? 4.863 6.441 -11.854 1.00 90.88 218 ILE A CA 1
ATOM 1772 C C . ILE A 1 218 ? 5.863 6.600 -10.711 1.00 90.88 218 ILE A C 1
ATOM 1774 O O . ILE A 1 218 ? 6.986 6.099 -10.797 1.00 90.88 218 ILE A O 1
ATOM 1778 N N . ALA A 1 219 ? 5.470 7.311 -9.649 1.00 86.00 219 ALA A N 1
ATOM 1779 C CA . ALA A 1 219 ? 6.294 7.508 -8.451 1.00 86.00 219 ALA A CA 1
ATOM 1780 C C . ALA A 1 219 ? 7.737 7.983 -8.760 1.00 86.00 219 ALA A C 1
ATOM 1782 O O . ALA A 1 219 ? 8.722 7.455 -8.242 1.00 86.00 219 ALA A O 1
ATOM 1783 N N . GLY A 1 220 ? 7.873 8.938 -9.689 1.00 84.81 220 GLY A N 1
ATOM 1784 C CA . GLY A 1 220 ? 9.164 9.500 -10.107 1.00 84.81 220 GLY A CA 1
ATOM 1785 C C . GLY A 1 220 ? 9.996 8.630 -11.060 1.00 84.81 220 GLY A C 1
ATOM 1786 O O . GLY A 1 220 ? 11.037 9.084 -11.529 1.00 84.81 220 GLY A O 1
ATOM 1787 N N . LYS A 1 221 ? 9.544 7.418 -11.399 1.00 89.44 221 LYS A N 1
ATOM 1788 C CA . LYS A 1 221 ? 10.210 6.490 -12.328 1.00 89.44 221 LYS A CA 1
ATOM 1789 C C . LYS A 1 221 ? 9.456 6.398 -13.650 1.00 89.44 221 LYS A C 1
ATOM 1791 O O . LYS A 1 221 ? 8.238 6.539 -13.676 1.00 89.44 221 LYS A O 1
ATOM 1796 N N . ARG A 1 222 ? 10.180 6.154 -14.744 1.00 91.19 222 ARG A N 1
ATOM 1797 C CA . ARG A 1 222 ? 9.605 5.930 -16.078 1.00 91.19 222 ARG A CA 1
ATOM 1798 C C . ARG A 1 222 ? 9.497 4.431 -16.363 1.00 91.19 222 ARG A C 1
ATOM 1800 O O . ARG A 1 222 ? 10.467 3.695 -16.169 1.00 91.19 222 ARG A O 1
ATOM 1807 N N . TYR A 1 223 ? 8.335 4.020 -16.844 1.00 92.12 223 TYR A N 1
ATOM 1808 C CA . TYR A 1 223 ? 7.971 2.652 -17.187 1.00 92.12 223 TYR A CA 1
ATOM 1809 C C . TYR A 1 223 ? 7.542 2.591 -18.650 1.00 92.12 223 TYR A C 1
ATOM 1811 O O . TYR A 1 223 ? 6.817 3.467 -19.112 1.00 92.12 223 TYR A O 1
ATOM 1819 N N . ILE A 1 224 ? 7.990 1.571 -19.372 1.00 92.00 224 ILE A N 1
ATOM 1820 C CA . ILE A 1 224 ? 7.645 1.333 -20.775 1.00 92.00 224 ILE A CA 1
ATOM 1821 C C . ILE A 1 224 ? 6.885 0.013 -20.841 1.00 92.00 224 ILE A C 1
ATOM 1823 O O . ILE A 1 224 ? 7.304 -0.970 -20.230 1.00 92.00 224 ILE A O 1
ATOM 1827 N N . ASP A 1 225 ? 5.757 0.006 -21.542 1.00 91.81 225 ASP A N 1
ATOM 1828 C CA . ASP A 1 225 ? 4.986 -1.209 -21.800 1.00 91.81 225 ASP A CA 1
ATOM 1829 C C . ASP A 1 225 ? 5.860 -2.222 -22.559 1.00 91.81 225 ASP A C 1
ATOM 1831 O O . ASP A 1 225 ? 6.585 -1.853 -23.488 1.00 91.81 225 ASP A O 1
ATOM 1835 N N . ARG A 1 226 ? 5.833 -3.500 -22.169 1.00 90.38 226 ARG A N 1
ATOM 1836 C CA . ARG A 1 226 ? 6.671 -4.518 -22.825 1.00 90.38 226 ARG A CA 1
ATOM 1837 C C . ARG A 1 226 ? 6.367 -4.656 -24.317 1.00 90.38 226 ARG A C 1
ATOM 1839 O O . ARG A 1 226 ? 7.301 -4.739 -25.105 1.00 90.38 226 ARG A O 1
ATOM 1846 N N . GLY A 1 227 ? 5.103 -4.560 -24.722 1.00 89.12 227 GLY A N 1
ATOM 1847 C CA . GLY A 1 227 ? 4.722 -4.581 -26.132 1.00 89.12 227 GLY A CA 1
ATOM 1848 C C . GLY A 1 227 ? 5.241 -3.372 -26.916 1.00 89.12 227 GLY A C 1
ATOM 1849 O O . GLY A 1 227 ? 5.493 -3.490 -28.112 1.00 89.12 227 GLY A O 1
ATOM 1850 N N . VAL A 1 228 ? 5.449 -2.222 -26.264 1.00 89.69 228 VAL A N 1
ATOM 1851 C CA . VAL A 1 228 ? 6.143 -1.067 -26.870 1.00 89.69 228 VAL A CA 1
ATOM 1852 C C . VAL A 1 228 ? 7.637 -1.361 -27.049 1.00 89.69 228 VAL A C 1
ATOM 1854 O O . VAL A 1 228 ? 8.216 -0.981 -28.066 1.00 89.69 228 VAL A O 1
ATOM 1857 N N . LEU A 1 229 ? 8.273 -2.058 -26.100 1.00 90.44 229 LEU A N 1
ATOM 1858 C CA . LEU A 1 229 ? 9.672 -2.485 -26.239 1.00 90.44 229 LEU A CA 1
ATOM 1859 C C . LEU A 1 229 ? 9.856 -3.520 -27.352 1.00 90.44 229 LEU A C 1
ATOM 1861 O O . LEU A 1 229 ? 10.814 -3.408 -28.114 1.00 90.44 229 LEU A O 1
ATOM 1865 N N . ASP A 1 230 ? 8.940 -4.476 -27.481 1.00 90.88 230 ASP A N 1
ATOM 1866 C CA . ASP A 1 230 ? 8.986 -5.497 -28.534 1.00 90.88 230 ASP A CA 1
ATOM 1867 C C . ASP A 1 230 ? 8.788 -4.887 -29.931 1.00 90.88 230 ASP A C 1
ATOM 1869 O O . ASP A 1 230 ? 9.492 -5.236 -30.886 1.00 90.88 230 ASP A O 1
ATOM 1873 N N . GLU A 1 231 ? 7.879 -3.913 -30.054 1.00 89.81 231 GLU A N 1
ATOM 1874 C CA . GLU A 1 231 ? 7.699 -3.139 -31.285 1.00 89.81 231 GLU A CA 1
ATOM 1875 C C . GLU A 1 231 ? 8.965 -2.339 -31.624 1.00 89.81 231 GLU A C 1
ATOM 1877 O O . GLU A 1 231 ? 9.444 -2.380 -32.763 1.00 89.81 231 GLU A O 1
ATOM 1882 N N . LEU A 1 232 ? 9.555 -1.663 -30.629 1.00 89.50 232 LEU A N 1
ATOM 1883 C CA . LEU A 1 232 ? 10.808 -0.928 -30.795 1.00 89.50 232 LEU A CA 1
ATOM 1884 C C . LEU A 1 232 ? 11.943 -1.844 -31.264 1.00 89.50 232 LEU A C 1
ATOM 1886 O O . LEU A 1 232 ? 12.712 -1.471 -32.154 1.00 89.50 232 LEU A O 1
ATOM 1890 N N . ALA A 1 233 ? 12.058 -3.031 -30.670 1.00 90.19 233 ALA A N 1
ATOM 1891 C CA . ALA A 1 233 ? 13.096 -3.983 -31.017 1.00 90.19 233 ALA A CA 1
ATOM 1892 C C . ALA A 1 233 ? 12.938 -4.485 -32.454 1.00 90.19 233 ALA A C 1
ATOM 1894 O O . ALA A 1 233 ? 13.888 -4.440 -33.236 1.00 90.19 233 ALA A O 1
ATOM 1895 N N . SER A 1 234 ? 11.718 -4.876 -32.827 1.00 89.31 234 SER A N 1
ATOM 1896 C CA . SER A 1 234 ? 11.385 -5.349 -34.174 1.00 89.31 234 SER A CA 1
ATOM 1897 C C . SER A 1 234 ? 11.713 -4.300 -35.243 1.00 89.31 234 SER A C 1
ATOM 1899 O O . SER A 1 234 ? 12.335 -4.609 -36.262 1.00 89.31 234 SER A O 1
ATOM 1901 N N . GLN A 1 235 ? 11.360 -3.036 -34.990 1.00 88.00 235 GLN A N 1
ATOM 1902 C CA . GLN A 1 235 ? 11.648 -1.918 -35.892 1.00 88.00 235 GLN A CA 1
ATOM 1903 C C . GLN A 1 235 ? 13.154 -1.649 -36.044 1.00 88.00 235 GLN A C 1
ATOM 1905 O O . GLN A 1 235 ? 13.635 -1.399 -37.155 1.00 88.00 235 GLN A O 1
ATOM 1910 N N . GLU A 1 236 ? 13.919 -1.707 -34.951 1.00 86.69 236 GLU A N 1
ATOM 1911 C CA . GLU A 1 236 ? 15.370 -1.499 -35.000 1.00 86.69 236 GLU A CA 1
ATOM 1912 C C . GLU A 1 236 ? 16.098 -2.671 -35.673 1.00 86.69 236 GLU A C 1
ATOM 1914 O O . GLU A 1 236 ? 17.003 -2.430 -36.474 1.00 86.69 236 GLU A O 1
ATOM 1919 N N . LEU A 1 237 ? 15.680 -3.920 -35.443 1.00 87.62 237 LEU A N 1
ATOM 1920 C CA . LEU A 1 237 ? 16.240 -5.095 -36.124 1.00 87.62 237 LEU A CA 1
ATOM 1921 C C . LEU A 1 237 ? 15.990 -5.056 -37.636 1.00 87.62 237 LEU A C 1
ATOM 1923 O O . LEU A 1 237 ? 16.931 -5.221 -38.416 1.00 87.62 237 LEU A O 1
ATOM 1927 N N . ALA A 1 238 ? 14.755 -4.767 -38.062 1.00 86.06 238 ALA A N 1
ATOM 1928 C CA . ALA A 1 238 ? 14.417 -4.624 -39.479 1.00 86.06 238 ALA A CA 1
ATOM 1929 C C . ALA A 1 238 ? 15.308 -3.576 -40.163 1.00 86.06 238 ALA A C 1
ATOM 1931 O O . ALA A 1 238 ? 15.826 -3.785 -41.260 1.00 86.06 238 ALA A O 1
ATOM 1932 N N . ARG A 1 239 ? 15.568 -2.463 -39.472 1.00 81.81 239 ARG A N 1
ATOM 1933 C CA . ARG A 1 239 ? 16.464 -1.417 -39.958 1.00 81.81 239 ARG A CA 1
ATOM 1934 C C . ARG A 1 239 ? 17.927 -1.855 -40.001 1.00 81.81 239 ARG A C 1
ATOM 1936 O O . ARG A 1 239 ? 18.640 -1.460 -40.921 1.00 81.81 239 ARG A O 1
ATOM 1943 N N . MET A 1 240 ? 18.415 -2.605 -39.017 1.00 80.94 240 MET A N 1
ATOM 1944 C CA . MET A 1 240 ? 19.788 -3.119 -39.053 1.00 80.94 240 MET A CA 1
ATOM 1945 C C . MET A 1 240 ? 19.996 -4.051 -40.247 1.00 80.94 240 MET A C 1
ATOM 1947 O O . MET A 1 240 ? 21.025 -3.944 -40.907 1.00 80.94 240 MET A O 1
ATOM 1951 N N . ASN A 1 241 ? 19.004 -4.884 -40.567 1.00 79.38 241 ASN A N 1
ATOM 1952 C CA . ASN A 1 241 ? 19.047 -5.775 -41.726 1.00 79.38 241 ASN A CA 1
ATOM 1953 C C . ASN A 1 241 ? 18.996 -5.003 -43.055 1.00 79.38 241 ASN A C 1
ATOM 1955 O O . ASN A 1 241 ? 19.782 -5.297 -43.947 1.00 79.38 241 ASN A O 1
ATOM 1959 N N . LEU A 1 242 ? 18.163 -3.961 -43.154 1.00 76.00 242 LEU A N 1
ATOM 1960 C CA . LEU A 1 242 ? 18.092 -3.086 -44.336 1.00 76.00 242 LEU A CA 1
ATOM 1961 C C . LEU A 1 242 ? 19.388 -2.313 -44.621 1.00 76.00 242 LEU A C 1
ATOM 1963 O O . LEU A 1 242 ? 19.656 -2.013 -45.771 1.00 76.00 242 LEU A O 1
ATOM 1967 N N . ASN A 1 243 ? 20.179 -1.959 -43.601 1.00 67.88 243 ASN A N 1
ATOM 1968 C CA . ASN A 1 243 ? 21.461 -1.261 -43.808 1.00 67.88 243 ASN A CA 1
ATOM 1969 C C . ASN A 1 243 ? 22.639 -2.219 -44.075 1.00 67.88 243 ASN A C 1
ATOM 1971 O O . ASN A 1 243 ? 23.764 -1.751 -44.235 1.00 67.88 243 ASN A O 1
ATOM 1975 N N . ARG A 1 244 ? 22.414 -3.538 -44.009 1.00 63.53 244 ARG A N 1
ATOM 1976 C CA . ARG A 1 244 ? 23.418 -4.571 -44.318 1.00 63.53 244 ARG A CA 1
ATOM 1977 C C . ARG A 1 244 ? 23.308 -5.093 -45.755 1.00 63.53 244 ARG A C 1
ATOM 1979 O O . ARG A 1 244 ? 24.231 -5.775 -46.187 1.00 63.53 244 ARG A O 1
ATOM 1986 N N . GLN A 1 245 ? 22.193 -4.813 -46.430 1.00 49.12 245 GLN A N 1
ATOM 1987 C CA . GLN A 1 245 ? 22.002 -4.997 -47.872 1.00 49.12 245 GLN A CA 1
ATOM 1988 C C . GLN A 1 245 ? 22.479 -3.746 -48.610 1.00 49.12 245 GLN A C 1
ATOM 1990 O O . GLN A 1 245 ? 23.006 -3.913 -49.727 1.00 49.12 245 GLN A O 1
#

Sequence (245 aa):
MARKKMFIIKDRPEDTIVVSVKRMLEKDYDSVAAQQDSKLSEAISQVYNKAKEIYTGRSSQEEMRRMGVYPLAEAFKILKEKACPLSLRAFTGRVGRGSIKSIKIGGRRYLTKHVVDQLTGMYTDYYSVKDSYNILNKYRPIDFRAFIGRIEKNSVPSIKIGTKRLIPRDYVELMTHVYQTYMEVRDSLAYLSGQGVKINKNAFERRLDRERIPHAKIAGKRYIDRGVLDELASQELARMNLNRQ

Foldseek 3Di:
DDDDPAFFDDDDPDDPLLVVLVVLLPDDQAVVQVVLVVVLVVLCVVLQVVLQVLLVDPVRPVVNVVQQKAALVVLVVLLVVQFDPDDSVVSVVCVVVCLQPWHAHPNGTIDGNSSSVVVSCCRPFWDALVVLCVLLCVLPNDDSVVSVVLCVVSLFDWHDHRNGIIGTPSSSVSSSVLSVFKDFLVVLQVVLVVLVHHDDSVRSVVCVVVNSADWRQGSNTIIHGVVSSVVVSVVRVVVVVVVVD

Secondary structure (DSSP, 8-state):
-PPPPPP-PPPPPPPHHHHHHHHHHHS-HHHHHHHHHHHHHHHHHHHHHHHHHHTTSTTHHHHHHHTTEEEHHHHHHHHHHHT--S-HHHHHHHHHTTSS--EEETTEEEEEHHHHHHHHHHHHHEEEHHHHHHHHHHHS---HHHHHHHHHTTSS--EEETTEEEEEHHHHHHHHHHHHHEEEHHHHHHHHHHTT----HHHHHHHHHTTSS--EEETTEEEEEHHHHHHHHHHHHHHHHHTT-